Protein AF-A0A3B9RA36-F1 (afdb_monomer)

Radius of gyration: 20.07 Å; Cα contacts (8 Å, |Δi|>4): 242; chains: 1; bounding box: 42×47×69 Å

pLDDT: mean 89.26, std 16.34, range [29.17, 98.81]

Solvent-accessible surface area (backbone atoms only — not comparable to full-atom values): 10766 Å² total; per-residue (Å²): 136,87,79,83,88,79,86,80,79,72,79,71,79,64,99,58,76,80,44,48,72,53,22,50,73,59,43,42,57,51,45,52,48,50,26,51,54,48,24,70,79,36,62,90,47,28,70,56,39,50,53,52,38,55,52,49,44,51,52,42,50,55,48,44,54,50,47,46,62,52,46,43,59,40,42,76,68,72,46,63,48,31,34,42,58,43,51,54,65,36,33,23,69,71,56,66,39,46,72,49,83,30,38,32,71,53,56,84,65,92,72,81,73,49,74,69,32,52,54,50,36,44,48,53,33,62,79,65,67,44,56,52,30,40,25,38,64,89,59,70,40,57,65,37,52,58,40,24,75,78,51,88,26,40,56,46,95,57,60,36,69,79,92,62,70,60,93,92,50,50,72,66,58,48,54,51,50,40,48,51,51,52,45,60,58,73,71,106

Sequence (188 aa):
DDHEGHDDHGHKLSTEDPHYWFDPLRVISLVELIASELSEVDPEGAEYYQSESNKYIAEIIDMDNYALSELKKVTDAGKGILSDHSALAYLSDRYSVKLYAPIISNPHAHGEASPAEIARAIENVRENNISVIFSGEENKAQYGETIAAETNAVVSDKPLRIESLAPGQSYIEFMRYNVDVIVSNLMK

Foldseek 3Di:
DDDDDDDPPPPPPDLDQPQLLLQLVVVLVVLVVVLVVVCVVPVVCNVVSVVVSVVVNVLSVVLLVVLLVLCVVCVVVVAAAEEQAPRCVNNCVSNVGDYFQYLHNRSPDPDDRDPVSLVVVLVSCVVVVHAEYAYAPSVVCPSVVVSVVSHNHHYQPDHQHGPDDDVPDDSSNNSVVNSCSVSVRSVD

Structure (mmCIF, N/CA/C/O backbone):
data_AF-A0A3B9RA36-F1
#
_entry.id   AF-A0A3B9RA36-F1
#
loop_
_atom_site.group_PDB
_atom_site.id
_atom_site.type_symbol
_atom_site.label_atom_id
_atom_site.label_alt_id
_atom_site.label_comp_id
_atom_site.label_asym_id
_atom_site.label_entity_id
_atom_site.label_seq_id
_atom_site.pdbx_PDB_ins_code
_atom_site.Cartn_x
_atom_site.Cartn_y
_atom_site.Cartn_z
_atom_site.occupancy
_atom_site.B_iso_or_equiv
_atom_site.auth_seq_id
_atom_site.auth_comp_id
_atom_site.auth_asym_id
_atom_site.auth_atom_id
_atom_site.pdbx_PDB_model_num
ATOM 1 N N . ASP A 1 1 ? 10.198 32.070 46.127 1.00 41.62 1 ASP A N 1
ATOM 2 C CA . ASP A 1 1 ? 10.372 32.984 44.981 1.00 41.62 1 ASP A CA 1
ATOM 3 C C . ASP A 1 1 ? 11.255 32.283 43.957 1.00 41.62 1 ASP A C 1
ATOM 5 O O . ASP A 1 1 ? 12.422 32.619 43.815 1.00 41.62 1 ASP A O 1
ATOM 9 N N . ASP A 1 2 ? 10.875 31.132 43.399 1.00 41.94 2 ASP A N 1
ATOM 10 C CA . ASP A 1 2 ? 9.650 30.778 42.651 1.00 41.94 2 ASP A CA 1
ATOM 11 C C . ASP A 1 2 ? 9.378 31.688 41.454 1.00 41.94 2 ASP A C 1
ATOM 13 O O . ASP A 1 2 ? 8.722 32.712 41.591 1.00 41.94 2 ASP A O 1
ATOM 17 N N . HIS A 1 3 ? 9.886 31.255 40.298 1.00 42.84 3 HIS A N 1
ATOM 18 C CA . HIS A 1 3 ? 9.313 31.424 38.958 1.00 42.84 3 HIS A CA 1
ATOM 19 C C . HIS A 1 3 ? 9.829 30.226 38.136 1.00 42.84 3 HIS A C 1
ATOM 21 O O . HIS A 1 3 ? 11.032 30.110 37.909 1.00 42.84 3 HIS A O 1
ATOM 27 N N . GLU A 1 4 ? 9.037 29.157 38.004 1.00 40.47 4 GLU A N 1
ATOM 28 C CA . GLU A 1 4 ? 8.141 28.887 36.858 1.00 40.47 4 GLU A CA 1
ATOM 29 C C . GLU A 1 4 ? 8.885 29.007 35.514 1.00 40.47 4 GLU A C 1
ATOM 31 O O . GLU A 1 4 ? 9.400 30.062 35.166 1.00 40.47 4 GLU A O 1
ATOM 36 N N . GLY A 1 5 ? 9.085 27.936 34.747 1.00 39.56 5 GLY A N 1
ATOM 37 C CA . GLY A 1 5 ? 8.053 27.005 34.297 1.00 39.56 5 GLY A CA 1
ATOM 38 C C . GLY A 1 5 ? 7.710 27.380 32.858 1.00 39.56 5 GLY A C 1
ATOM 39 O O . GLY A 1 5 ? 6.827 28.193 32.625 1.00 39.56 5 GLY A O 1
ATOM 40 N N . HIS A 1 6 ? 8.459 26.843 31.897 1.00 37.81 6 HIS A N 1
ATOM 41 C CA . HIS A 1 6 ? 8.107 26.921 30.481 1.00 37.81 6 HIS A CA 1
ATOM 42 C C . HIS A 1 6 ? 8.342 25.547 29.859 1.00 37.81 6 HIS A C 1
ATOM 44 O O . HIS A 1 6 ? 9.406 25.258 29.312 1.00 37.81 6 HIS A O 1
ATOM 50 N N . ASP A 1 7 ? 7.320 24.705 29.997 1.00 35.53 7 ASP A N 1
ATOM 51 C CA . ASP A 1 7 ? 7.102 23.542 29.151 1.00 35.53 7 ASP A CA 1
ATOM 52 C C . ASP A 1 7 ? 6.715 24.040 27.755 1.00 35.53 7 ASP A C 1
ATOM 54 O O . ASP A 1 7 ? 5.568 24.394 27.477 1.00 35.53 7 ASP A O 1
ATOM 58 N N . ASP A 1 8 ? 7.705 24.103 26.870 1.00 35.28 8 ASP A N 1
ATOM 59 C CA . ASP A 1 8 ? 7.487 24.230 25.434 1.00 35.28 8 ASP A CA 1
ATOM 60 C C . ASP A 1 8 ? 7.113 22.846 24.880 1.00 35.28 8 ASP A C 1
ATOM 62 O O . ASP A 1 8 ? 7.930 22.140 24.289 1.00 35.28 8 ASP A O 1
ATOM 66 N N . HIS A 1 9 ? 5.860 22.430 25.086 1.00 37.81 9 HIS A N 1
ATOM 67 C CA . HIS A 1 9 ? 5.247 21.347 24.311 1.00 37.81 9 HIS A CA 1
ATOM 68 C C . HIS A 1 9 ? 4.867 21.861 22.916 1.00 37.81 9 HIS A C 1
ATOM 70 O O . HIS A 1 9 ? 3.715 21.828 22.486 1.00 37.81 9 HIS A O 1
ATOM 76 N N . GLY A 1 10 ? 5.870 22.344 22.185 1.00 29.17 10 GLY A N 1
ATOM 77 C CA . GLY A 1 10 ? 5.791 22.525 20.751 1.00 29.17 10 GLY A CA 1
ATOM 78 C C . GLY A 1 10 ? 5.776 21.151 20.096 1.00 29.17 10 GLY A C 1
ATOM 79 O O . GLY A 1 10 ? 6.829 20.617 19.741 1.00 29.17 10 GLY A O 1
ATOM 80 N N . HIS A 1 11 ? 4.586 20.574 19.915 1.00 33.94 11 HIS A N 1
ATOM 81 C CA . HIS A 1 11 ? 4.373 19.538 18.912 1.00 33.94 11 HIS A CA 1
ATOM 82 C C . HIS A 1 11 ? 4.732 20.145 17.552 1.00 33.94 11 HIS A C 1
ATOM 84 O O . HIS A 1 11 ? 3.898 20.719 16.855 1.00 33.94 11 HIS A O 1
ATOM 90 N N . LYS A 1 12 ? 6.014 20.054 17.184 1.00 31.81 12 LYS A N 1
ATOM 91 C CA . LYS A 1 12 ? 6.445 20.115 15.795 1.00 31.81 12 LYS A CA 1
ATOM 92 C C . LYS A 1 12 ? 5.694 18.988 15.099 1.00 31.81 12 LYS A C 1
ATOM 94 O O . LYS A 1 12 ? 6.134 17.846 15.153 1.00 31.81 12 LYS A O 1
ATOM 99 N N . LEU A 1 13 ? 4.548 19.310 14.502 1.00 34.44 13 LEU A N 1
ATOM 100 C CA . LEU A 1 13 ? 3.996 18.535 13.401 1.00 34.44 13 LEU A CA 1
ATOM 101 C C . LEU A 1 13 ? 5.133 18.464 12.391 1.00 34.44 13 LEU A C 1
ATOM 103 O O . LEU A 1 13 ? 5.537 19.470 11.804 1.00 34.44 13 LEU A O 1
ATOM 107 N N . SER A 1 14 ? 5.784 17.315 12.380 1.00 43.53 14 SER A N 1
ATOM 108 C CA . SER A 1 14 ? 6.965 17.071 11.593 1.00 43.53 14 SER A CA 1
ATOM 109 C C . SER A 1 14 ? 6.620 17.296 10.125 1.00 43.53 14 SER A C 1
ATOM 111 O O . SER A 1 14 ? 5.517 17.020 9.658 1.00 43.53 14 SER A O 1
ATOM 113 N N . THR A 1 15 ? 7.592 17.810 9.382 1.00 50.91 15 THR A N 1
ATOM 114 C CA . THR A 1 15 ? 7.636 17.810 7.915 1.00 50.91 15 THR A CA 1
ATOM 115 C C . THR A 1 15 ? 7.823 16.378 7.383 1.00 50.91 15 THR A C 1
ATOM 117 O O 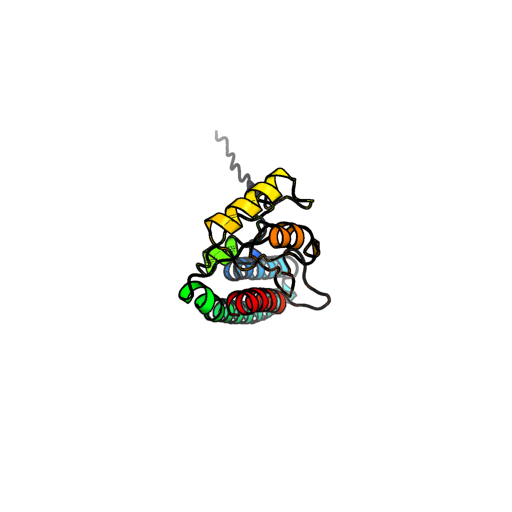. THR A 1 15 ? 8.671 16.142 6.525 1.00 50.91 15 THR A O 1
ATOM 120 N N . GLU A 1 16 ? 7.150 15.409 8.002 1.00 76.12 16 GLU A N 1
ATOM 121 C CA . GLU A 1 16 ? 7.239 13.983 7.712 1.00 76.12 16 GLU A CA 1
ATOM 122 C C . GLU A 1 16 ? 6.186 13.593 6.678 1.00 76.12 16 GLU A C 1
ATOM 124 O O . GLU A 1 16 ? 5.142 14.232 6.532 1.00 76.12 16 GLU A O 1
ATOM 129 N N . ASP A 1 17 ? 6.516 12.540 5.940 1.00 87.69 17 ASP A N 1
ATOM 130 C CA . ASP A 1 17 ? 5.645 11.879 4.979 1.00 87.69 17 ASP A CA 1
ATOM 131 C C . ASP A 1 17 ? 4.241 11.647 5.592 1.00 87.69 17 ASP A C 1
ATOM 133 O O . ASP A 1 17 ? 4.132 11.009 6.643 1.00 87.69 17 ASP A O 1
ATOM 137 N N . PRO A 1 18 ? 3.155 12.170 4.986 1.00 91.81 18 PRO A N 1
ATOM 138 C CA . PRO A 1 18 ? 1.825 12.083 5.576 1.00 91.81 18 PRO A CA 1
ATOM 139 C C . PRO A 1 18 ? 1.182 10.698 5.429 1.00 91.81 18 PRO A C 1
ATOM 141 O O . PRO A 1 18 ? 0.183 10.437 6.095 1.00 91.81 18 PRO A O 1
ATOM 144 N N . HIS A 1 19 ? 1.724 9.798 4.604 1.00 94.75 19 HIS A N 1
ATOM 145 C CA . HIS A 1 19 ? 1.044 8.577 4.157 1.00 94.75 19 HIS A CA 1
ATOM 146 C C . HIS A 1 19 ? 1.153 7.405 5.151 1.00 94.75 19 HIS A C 1
ATOM 148 O O . HIS A 1 19 ? 1.295 6.238 4.771 1.00 94.75 19 HIS A O 1
ATOM 154 N N . TYR A 1 20 ? 1.079 7.694 6.453 1.00 94.38 20 TYR A N 1
ATOM 155 C CA . TYR A 1 20 ? 1.237 6.706 7.526 1.00 94.38 20 TYR A CA 1
ATOM 156 C C . TYR A 1 20 ? 0.173 5.601 7.505 1.00 94.38 20 TYR A C 1
ATOM 158 O O . TYR A 1 20 ? 0.384 4.540 8.090 1.00 94.38 20 TYR A O 1
ATOM 166 N N . TRP A 1 21 ? -0.960 5.823 6.830 1.00 95.94 21 TRP A N 1
ATOM 167 C CA . TRP A 1 21 ? -2.052 4.854 6.714 1.00 95.94 21 TRP A CA 1
ATOM 168 C C . TRP A 1 21 ? -1.663 3.579 5.959 1.00 95.94 21 TRP A C 1
ATOM 170 O O . TRP A 1 21 ? -2.355 2.569 6.069 1.00 95.94 21 TRP A O 1
ATOM 180 N N . PHE A 1 22 ? -0.548 3.592 5.228 1.00 97.50 22 PHE A N 1
ATOM 181 C CA . PHE A 1 22 ? 0.009 2.397 4.601 1.00 97.50 22 PHE A CA 1
ATOM 182 C C . PHE A 1 22 ? 0.729 1.443 5.573 1.00 97.50 22 PHE A C 1
ATOM 184 O O . PHE A 1 22 ? 1.095 0.338 5.170 1.00 97.50 22 PHE A O 1
ATOM 191 N N . ASP A 1 23 ? 0.890 1.831 6.841 1.00 97.81 23 ASP A N 1
ATOM 192 C CA . ASP A 1 23 ? 1.244 0.947 7.955 1.00 97.81 23 ASP A CA 1
ATOM 193 C C . ASP A 1 23 ? 0.014 0.788 8.873 1.00 97.81 23 ASP A C 1
ATOM 195 O O . ASP A 1 23 ? -0.279 1.676 9.684 1.00 97.81 23 ASP A O 1
ATOM 199 N N . PRO A 1 24 ? -0.730 -0.332 8.772 1.00 97.38 24 PRO A N 1
ATOM 200 C CA . PRO A 1 24 ? -1.957 -0.519 9.540 1.00 97.38 24 PRO A CA 1
ATOM 201 C C . PRO A 1 24 ? -1.754 -0.495 11.057 1.00 97.38 24 PRO A C 1
ATOM 203 O O . PRO A 1 24 ? -2.680 -0.139 11.786 1.00 97.38 24 PRO A O 1
ATOM 206 N N . LEU A 1 25 ? -0.549 -0.792 11.558 1.00 95.19 25 LEU A N 1
ATOM 207 C CA . LEU A 1 25 ? -0.280 -0.708 12.995 1.00 95.19 25 LEU A CA 1
ATOM 208 C C . LEU A 1 25 ? -0.277 0.738 13.500 1.00 95.19 25 LEU A C 1
ATOM 210 O O . LEU A 1 25 ? -0.645 0.981 14.646 1.00 95.19 25 LEU A O 1
ATOM 214 N N . ARG A 1 26 ? 0.066 1.711 12.649 1.00 95.69 26 ARG A N 1
ATOM 215 C CA . ARG A 1 26 ? -0.074 3.138 12.985 1.00 95.69 26 ARG A CA 1
ATOM 216 C C . ARG A 1 26 ? -1.534 3.569 13.019 1.00 95.69 26 ARG A C 1
ATOM 218 O O . ARG A 1 26 ? -1.904 4.419 13.825 1.00 95.69 26 ARG A O 1
ATOM 225 N N . VAL A 1 27 ? -2.369 2.966 12.173 1.00 97.00 27 VAL A N 1
ATOM 226 C CA . VAL A 1 27 ? -3.813 3.232 12.147 1.00 97.00 27 VAL A CA 1
ATOM 227 C C . VAL A 1 27 ? -4.498 2.707 13.408 1.00 97.00 27 VAL A C 1
ATOM 229 O O . VAL A 1 27 ? -5.411 3.364 13.897 1.00 97.00 27 VAL A O 1
ATOM 232 N N . ILE A 1 28 ? -4.027 1.601 13.997 1.00 97.75 28 ILE A N 1
ATOM 233 C CA . ILE A 1 28 ? -4.522 1.118 15.302 1.00 97.75 28 ILE A CA 1
ATOM 234 C C . ILE A 1 28 ? -4.411 2.216 16.365 1.00 97.75 28 ILE A C 1
ATOM 236 O O . ILE A 1 28 ? -5.407 2.524 17.014 1.00 97.75 28 ILE A O 1
ATOM 240 N N . SER A 1 29 ? -3.253 2.873 16.485 1.00 95.19 29 SER A N 1
ATOM 241 C CA . SER A 1 29 ? -3.071 3.961 17.457 1.00 95.19 29 SER A CA 1
ATOM 242 C C . SER A 1 29 ? -4.018 5.139 17.212 1.00 95.19 29 SER A C 1
ATOM 244 O O . SER A 1 29 ? -4.481 5.770 18.160 1.00 95.19 29 SER A O 1
ATOM 246 N N . LEU A 1 30 ? -4.347 5.426 15.949 1.00 96.00 30 LEU A N 1
ATOM 247 C CA . LEU A 1 30 ? -5.340 6.445 15.614 1.00 96.00 30 LEU A CA 1
ATOM 248 C C . LEU A 1 30 ? -6.759 6.014 16.016 1.00 96.00 30 LEU A C 1
ATOM 250 O O . LEU A 1 30 ? -7.518 6.830 16.526 1.00 96.00 30 LEU A O 1
ATOM 254 N N . VAL A 1 31 ? -7.119 4.744 15.817 1.00 98.19 31 VAL A N 1
ATOM 255 C CA . VAL A 1 31 ? -8.423 4.194 16.222 1.00 98.19 31 VAL A CA 1
ATOM 256 C C . VAL A 1 31 ? -8.591 4.234 17.743 1.00 98.19 31 VAL A C 1
ATOM 258 O O . VAL A 1 31 ? -9.650 4.630 18.228 1.00 98.19 31 VAL A O 1
ATOM 261 N N . GLU A 1 32 ? -7.548 3.873 18.493 1.00 97.75 32 GLU A N 1
ATOM 262 C CA . GLU A 1 32 ? -7.529 3.965 19.957 1.00 97.75 32 GLU A CA 1
ATOM 263 C C . GLU A 1 32 ? -7.703 5.413 20.427 1.00 97.75 32 GLU A C 1
ATOM 265 O O . GLU A 1 32 ? -8.542 5.684 21.287 1.00 97.75 32 GLU A O 1
ATOM 270 N N . LEU A 1 33 ? -6.971 6.351 19.814 1.00 97.75 33 LEU A N 1
ATOM 271 C CA . LEU A 1 33 ? -7.090 7.775 20.117 1.00 97.75 33 LEU A CA 1
ATOM 272 C C . LEU A 1 33 ? -8.504 8.292 19.832 1.00 97.75 33 LEU A C 1
ATOM 274 O O . LEU A 1 33 ? -9.105 8.918 20.696 1.00 97.75 33 LEU A O 1
ATOM 278 N N . ILE A 1 34 ? -9.072 7.986 18.661 1.00 98.25 34 ILE A N 1
ATOM 279 C CA . ILE A 1 34 ? -10.438 8.399 18.305 1.00 98.25 34 ILE A CA 1
ATOM 280 C C . ILE A 1 34 ? -11.450 7.872 19.328 1.00 98.25 34 ILE A C 1
ATOM 282 O O . ILE A 1 34 ? -12.324 8.621 19.756 1.00 98.25 34 ILE A O 1
ATOM 286 N N . ALA A 1 35 ? -11.339 6.608 19.741 1.00 98.44 35 ALA A N 1
ATOM 287 C CA . ALA A 1 35 ? -12.241 6.035 20.737 1.00 98.44 35 ALA A CA 1
ATOM 288 C C . ALA A 1 35 ? -12.111 6.726 22.104 1.00 98.44 35 ALA A C 1
ATOM 290 O O . ALA A 1 35 ? -13.127 6.979 22.755 1.00 98.44 35 ALA A O 1
ATOM 291 N N . SER A 1 36 ? -10.883 7.060 22.512 1.00 98.31 36 SER A N 1
ATOM 292 C CA . SER A 1 36 ? -10.612 7.812 23.741 1.00 98.31 36 SER A CA 1
ATOM 293 C C . SER A 1 36 ? -11.246 9.203 23.693 1.00 98.31 36 SER A C 1
ATOM 295 O O . SER A 1 36 ? -12.041 9.543 24.563 1.00 98.31 36 SER A O 1
ATOM 297 N N . GLU A 1 37 ? -10.976 9.975 22.640 1.00 98.56 37 GLU A N 1
ATOM 298 C CA . GLU A 1 37 ? -11.490 11.341 22.471 1.00 98.56 37 GLU A CA 1
ATOM 299 C C . GLU A 1 37 ? -13.024 11.370 22.376 1.00 98.56 37 GLU A C 1
ATOM 301 O O . GLU A 1 37 ? -13.681 12.210 22.991 1.00 98.56 37 GLU A O 1
ATOM 306 N N . LEU A 1 38 ? -13.629 10.414 21.661 1.00 98.50 38 LEU A N 1
ATOM 307 C CA . LEU A 1 38 ? -15.088 10.281 21.614 1.00 98.50 38 LEU A CA 1
ATOM 308 C C . LEU A 1 38 ? -15.677 9.953 22.988 1.00 98.50 38 LEU A C 1
ATOM 310 O O . LEU A 1 38 ? -16.739 10.469 23.323 1.00 98.50 38 LEU A O 1
ATOM 314 N N . SER A 1 39 ? -14.986 9.145 23.794 1.00 98.38 39 SER A N 1
ATOM 315 C CA . SER A 1 39 ? -15.415 8.818 25.158 1.00 98.38 39 SER A CA 1
ATOM 316 C C . SER A 1 39 ? -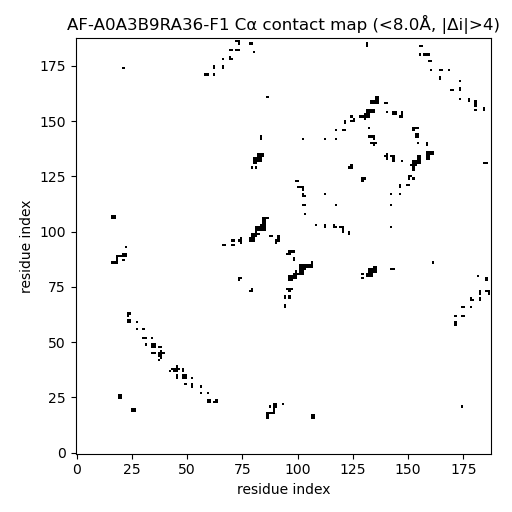15.310 10.012 26.113 1.00 98.38 39 SER A C 1
ATOM 318 O O . SER A 1 39 ? -16.103 10.114 27.046 1.00 98.38 39 SER A O 1
ATOM 320 N N . GLU A 1 40 ? -14.362 10.928 25.894 1.00 98.00 40 GLU A N 1
ATOM 321 C CA . GLU A 1 40 ? -14.268 12.178 26.660 1.00 98.00 40 GLU A CA 1
ATOM 322 C C . GLU A 1 40 ? -15.384 13.164 26.293 1.00 98.00 40 GLU A C 1
ATOM 324 O O . GLU A 1 40 ? -15.972 13.798 27.173 1.00 98.00 40 GLU A O 1
ATOM 329 N N . VAL A 1 41 ? -15.697 13.278 24.999 1.00 98.38 41 VAL A N 1
ATOM 330 C CA . VAL A 1 41 ? -16.755 14.165 24.490 1.00 98.38 41 VAL A CA 1
ATOM 331 C C . VAL A 1 41 ? -18.155 13.629 24.809 1.00 98.38 41 VAL A C 1
ATOM 333 O O . VAL A 1 41 ? -19.056 14.416 25.105 1.00 98.38 41 VAL A O 1
ATOM 336 N N . ASP A 1 42 ? -18.341 12.310 24.772 1.00 98.44 42 ASP A N 1
ATOM 337 C CA . ASP A 1 42 ? -19.601 11.617 25.046 1.00 98.44 42 ASP A CA 1
ATOM 338 C C . ASP A 1 42 ? -19.396 10.443 26.031 1.00 98.44 42 ASP A C 1
ATOM 340 O O . ASP A 1 42 ? -19.295 9.278 25.627 1.00 98.44 42 ASP A O 1
ATOM 344 N N . PRO A 1 43 ? -19.361 10.730 27.350 1.00 98.38 43 PRO A N 1
ATOM 345 C CA . PRO A 1 43 ? -19.118 9.711 28.371 1.00 98.38 43 PRO A CA 1
ATOM 346 C C . PRO A 1 43 ? -20.188 8.616 28.449 1.00 98.38 43 PRO A C 1
ATOM 348 O O . PRO A 1 43 ? -19.889 7.506 28.887 1.00 98.38 43 PRO A O 1
ATOM 351 N N . GLU A 1 44 ? -21.431 8.899 28.040 1.00 98.62 44 GLU A N 1
ATOM 352 C CA . GLU A 1 44 ? -22.502 7.891 28.004 1.00 98.62 44 GLU A CA 1
ATOM 353 C C . GLU A 1 44 ? -22.247 6.838 26.911 1.00 98.62 44 GLU A C 1
ATOM 355 O O . GLU A 1 44 ? -22.616 5.674 27.075 1.00 98.62 44 GLU A O 1
ATOM 360 N N . GLY A 1 45 ? -21.572 7.228 25.823 1.00 98.44 45 GLY A N 1
ATOM 361 C CA . GLY A 1 45 ? -21.181 6.358 24.713 1.00 98.44 45 GLY A CA 1
ATOM 362 C C . GLY A 1 45 ? -19.848 5.619 24.896 1.00 98.44 45 GLY A C 1
ATOM 363 O O . GLY A 1 45 ? -19.504 4.789 24.056 1.00 98.44 45 GLY A O 1
ATOM 364 N N . ALA A 1 46 ? -19.100 5.863 25.977 1.00 98.44 46 ALA A N 1
ATOM 365 C CA . ALA A 1 46 ? -17.722 5.381 26.135 1.00 98.44 46 ALA A CA 1
ATOM 366 C C . ALA A 1 46 ? -17.553 3.857 25.954 1.00 98.44 46 ALA A C 1
ATOM 368 O O . ALA A 1 46 ? -16.679 3.399 25.213 1.00 98.44 46 ALA A O 1
ATOM 369 N N . GLU A 1 47 ? -18.420 3.047 26.577 1.00 98.44 47 GLU A N 1
ATOM 370 C CA . GLU A 1 47 ? -18.370 1.582 26.427 1.00 98.44 47 GLU A CA 1
ATOM 371 C C . GLU A 1 47 ? -18.617 1.136 24.978 1.00 98.44 47 GLU A C 1
ATOM 373 O O . GLU A 1 47 ? -18.004 0.174 24.508 1.00 98.44 47 GLU A O 1
ATOM 378 N N . TYR A 1 48 ? -19.490 1.846 24.258 1.00 98.56 48 TYR A N 1
ATOM 379 C CA . TYR A 1 48 ? -19.773 1.574 22.853 1.00 98.56 48 TYR A CA 1
ATOM 380 C C . TYR A 1 48 ? -18.552 1.883 21.980 1.00 98.56 48 TYR A C 1
ATOM 382 O O . TYR A 1 48 ? -18.105 1.001 21.246 1.00 98.56 48 TYR A O 1
ATOM 390 N N . TYR A 1 49 ? -17.957 3.076 22.104 1.00 98.56 49 TYR A N 1
ATOM 391 C CA . TYR A 1 49 ? -16.776 3.455 21.316 1.00 98.56 49 TYR A CA 1
ATOM 392 C C . TYR A 1 49 ? -15.600 2.506 21.552 1.00 98.56 49 TYR A C 1
ATOM 394 O O . TYR A 1 49 ? -14.958 2.082 20.592 1.00 98.56 49 TYR A O 1
ATOM 402 N N . GLN A 1 50 ? -15.362 2.104 22.804 1.00 98.25 50 GLN A N 1
ATOM 403 C CA . GLN A 1 50 ? -14.305 1.148 23.132 1.00 98.25 50 GLN A CA 1
ATOM 404 C C . GLN A 1 50 ? -14.593 -0.264 22.597 1.00 98.25 50 GLN A C 1
ATOM 406 O O . GLN A 1 50 ? -13.679 -0.975 22.175 1.00 98.25 50 GLN A O 1
ATOM 411 N N . SER A 1 51 ? -15.853 -0.711 22.625 1.00 98.56 51 SER A N 1
ATOM 412 C CA . SER A 1 51 ? -16.221 -2.022 22.081 1.00 98.56 51 SER A CA 1
ATOM 413 C C . SER A 1 51 ? -16.055 -2.067 20.563 1.00 98.56 51 SER A C 1
ATOM 415 O O . SER A 1 51 ? -15.486 -3.027 20.041 1.00 98.56 51 SER A O 1
ATOM 417 N N . GLU A 1 52 ? -16.513 -1.030 19.860 1.00 98.50 52 GLU A N 1
ATOM 418 C CA . GLU A 1 52 ? -16.395 -0.940 18.405 1.00 98.50 52 GLU A CA 1
ATOM 419 C C . GLU A 1 52 ? -14.941 -0.745 17.959 1.00 98.50 52 GLU A C 1
ATOM 421 O O . GLU A 1 52 ? -14.513 -1.392 17.003 1.00 98.50 52 GLU A O 1
ATOM 426 N N . SER A 1 53 ? -14.144 0.048 18.684 1.00 98.50 53 SER A N 1
ATOM 427 C CA . SER A 1 53 ? -12.718 0.212 18.378 1.00 98.50 53 SER A CA 1
ATOM 428 C C . SER A 1 53 ? -11.960 -1.109 18.491 1.00 98.50 53 SER A C 1
ATOM 430 O O . SER A 1 53 ? -11.229 -1.468 17.574 1.00 98.50 53 SER A O 1
ATOM 432 N N . ASN A 1 54 ? -12.206 -1.898 19.542 1.00 98.62 54 ASN A N 1
ATOM 433 C CA . ASN A 1 54 ? -11.578 -3.209 19.716 1.00 98.62 54 ASN A CA 1
ATOM 434 C C . ASN A 1 54 ? -11.931 -4.188 18.584 1.00 98.62 54 ASN A C 1
ATOM 436 O O . ASN A 1 54 ? -11.069 -4.947 18.137 1.00 98.62 54 ASN A O 1
ATOM 440 N N . LYS A 1 55 ? -13.185 -4.178 18.108 1.00 98.69 55 LYS A N 1
ATOM 441 C CA . LYS A 1 55 ? -13.601 -4.996 16.954 1.00 98.69 55 LYS A CA 1
ATOM 442 C C . LYS A 1 55 ? -12.871 -4.557 15.690 1.00 98.69 55 LYS A C 1
ATOM 444 O O . LYS A 1 55 ? -12.304 -5.392 14.993 1.00 98.69 55 LYS A O 1
ATOM 449 N N . TYR A 1 56 ? -12.828 -3.253 15.437 1.00 98.62 56 TYR A N 1
ATOM 450 C CA . TYR A 1 56 ? -12.190 -2.713 14.244 1.00 98.62 56 TYR A CA 1
ATOM 451 C C . TYR A 1 56 ? -10.665 -2.907 14.245 1.00 98.62 56 TYR A C 1
ATOM 453 O O . TYR A 1 56 ? -10.078 -3.226 13.215 1.00 98.62 56 TYR A O 1
ATOM 461 N N . ILE A 1 57 ? -10.011 -2.818 15.408 1.00 98.75 57 ILE A N 1
ATOM 462 C CA . ILE A 1 57 ? -8.585 -3.142 15.566 1.00 98.75 57 ILE A CA 1
ATOM 463 C C . ILE A 1 57 ? -8.305 -4.600 15.183 1.00 98.75 57 ILE A C 1
ATOM 465 O O . ILE A 1 57 ? -7.302 -4.870 14.523 1.00 98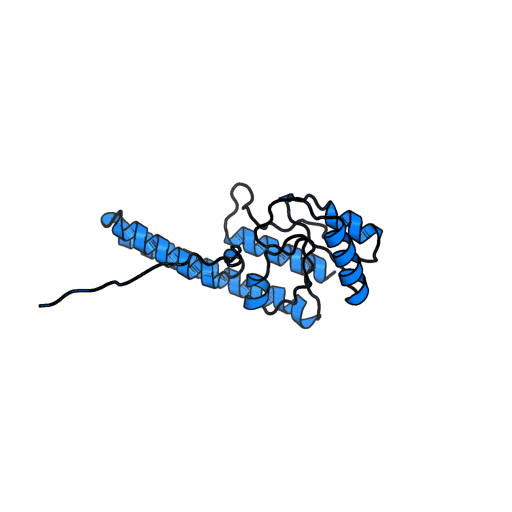.75 57 ILE A O 1
ATOM 469 N N . ALA A 1 58 ? -9.189 -5.539 15.538 1.00 98.69 58 ALA A N 1
ATOM 470 C CA . ALA A 1 58 ? -9.040 -6.931 15.115 1.00 98.69 58 ALA A CA 1
ATOM 471 C C . ALA A 1 58 ? -9.104 -7.073 13.582 1.00 98.69 58 ALA A C 1
ATOM 473 O O . ALA A 1 58 ? -8.269 -7.764 13.001 1.00 98.69 58 ALA A O 1
ATOM 474 N N . GLU A 1 59 ? -10.014 -6.354 12.915 1.00 98.62 59 GLU A N 1
ATOM 475 C CA . GLU A 1 59 ? -10.085 -6.320 11.445 1.00 98.62 59 GLU A CA 1
ATOM 476 C C . GLU A 1 59 ? -8.815 -5.724 10.812 1.00 98.62 59 GLU A C 1
ATOM 478 O O . GLU A 1 59 ? -8.329 -6.227 9.796 1.00 98.62 59 GLU A O 1
ATOM 483 N N . ILE A 1 60 ? -8.235 -4.685 11.426 1.00 98.69 60 ILE A N 1
ATOM 484 C CA . ILE A 1 60 ? -6.965 -4.091 10.984 1.00 98.69 60 ILE A CA 1
ATOM 485 C C . ILE A 1 60 ? -5.812 -5.095 11.106 1.00 98.69 60 ILE A C 1
ATOM 487 O O .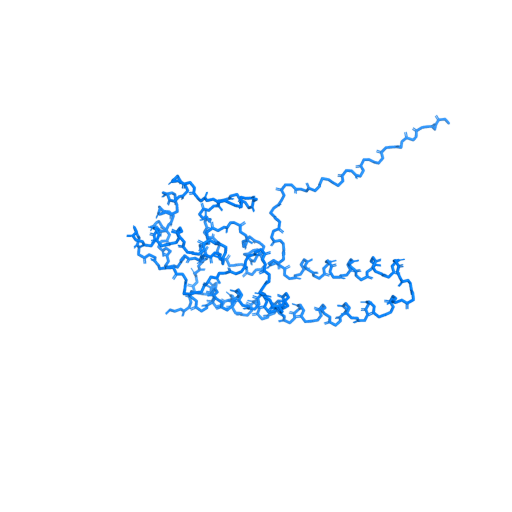 ILE A 1 60 ? -5.004 -5.209 10.184 1.00 98.69 60 ILE A O 1
ATOM 491 N N . ILE A 1 61 ? -5.740 -5.846 12.208 1.00 98.75 61 ILE A N 1
ATOM 492 C CA . ILE A 1 61 ? -4.716 -6.881 12.413 1.00 98.75 61 ILE A CA 1
ATOM 493 C C . ILE A 1 61 ? -4.849 -7.994 11.367 1.00 98.75 61 ILE A C 1
ATOM 495 O O . ILE A 1 61 ? -3.847 -8.437 10.802 1.00 98.75 61 ILE A O 1
ATOM 499 N N . ASP A 1 62 ? -6.070 -8.431 11.064 1.00 98.62 62 ASP A N 1
ATOM 500 C CA . ASP A 1 62 ? -6.309 -9.435 10.025 1.00 98.62 62 ASP A CA 1
ATOM 501 C C . ASP A 1 62 ? -5.887 -8.930 8.637 1.00 98.62 62 ASP A C 1
ATOM 503 O O . ASP A 1 62 ? -5.273 -9.669 7.859 1.00 98.62 62 ASP A O 1
ATOM 507 N N . MET A 1 63 ? -6.147 -7.655 8.338 1.00 98.50 63 MET A N 1
ATOM 508 C CA . MET A 1 63 ? -5.689 -7.017 7.106 1.00 98.50 63 MET A CA 1
ATOM 509 C C . MET A 1 63 ? -4.160 -6.900 7.042 1.00 98.50 63 MET A C 1
ATOM 511 O O . MET A 1 63 ? -3.567 -7.215 6.011 1.00 98.50 63 MET A O 1
ATOM 515 N N . ASP A 1 64 ? -3.499 -6.512 8.131 1.00 98.75 64 ASP A N 1
ATOM 516 C CA . ASP A 1 64 ? -2.035 -6.456 8.204 1.00 98.75 64 ASP A CA 1
ATOM 517 C C . ASP A 1 64 ? -1.394 -7.836 7.977 1.00 98.75 64 ASP A C 1
ATOM 519 O O . ASP A 1 64 ? -0.463 -7.969 7.180 1.00 98.75 64 ASP A O 1
ATOM 523 N N . ASN A 1 65 ? -1.947 -8.885 8.593 1.00 98.75 65 ASN A N 1
ATOM 524 C CA . ASN A 1 65 ? -1.501 -10.264 8.380 1.00 98.75 65 ASN A CA 1
ATOM 525 C C . ASN A 1 65 ? -1.679 -10.709 6.921 1.00 98.75 65 ASN A C 1
ATOM 527 O O . ASN A 1 65 ? -0.805 -11.378 6.357 1.00 98.75 65 ASN A O 1
ATOM 531 N N . TYR A 1 66 ? -2.793 -10.327 6.291 1.00 98.81 66 TYR A N 1
ATOM 532 C CA . TYR A 1 66 ? -3.011 -10.569 4.868 1.00 98.81 66 TYR A CA 1
ATOM 533 C C . TYR A 1 66 ? -1.954 -9.868 4.007 1.00 98.81 66 TYR A C 1
ATOM 535 O O . TYR A 1 66 ? -1.326 -10.515 3.166 1.00 98.81 66 TYR A O 1
ATOM 543 N N . ALA A 1 67 ? -1.719 -8.573 4.241 1.00 98.75 67 ALA A N 1
ATOM 544 C CA . ALA A 1 67 ? -0.722 -7.793 3.515 1.00 98.75 67 ALA A CA 1
ATOM 545 C C . ALA A 1 67 ? 0.680 -8.396 3.660 1.00 98.75 67 ALA A C 1
ATOM 547 O O . ALA A 1 67 ? 1.370 -8.583 2.657 1.00 98.75 67 ALA A O 1
ATOM 548 N N . LEU A 1 68 ? 1.066 -8.789 4.878 1.00 98.62 68 LEU A N 1
ATOM 549 C CA . LEU A 1 68 ? 2.342 -9.444 5.152 1.00 98.62 68 LEU A CA 1
ATOM 550 C C . LEU A 1 68 ? 2.503 -10.737 4.342 1.00 98.62 68 LEU A C 1
ATOM 552 O O . LEU A 1 68 ? 3.540 -10.946 3.713 1.00 98.62 68 LEU A O 1
ATOM 556 N N . SER A 1 69 ? 1.478 -11.593 4.325 1.00 98.50 69 SER A N 1
ATOM 557 C CA . SER A 1 69 ? 1.490 -12.853 3.571 1.00 98.50 69 SER A CA 1
ATOM 558 C C . SER A 1 69 ? 1.617 -12.627 2.061 1.00 98.50 69 SER A C 1
ATOM 560 O O . SER A 1 69 ? 2.410 -13.290 1.388 1.00 98.50 69 SER A O 1
ATOM 562 N N . GLU A 1 70 ? 0.841 -11.697 1.510 1.00 98.69 70 GLU A N 1
ATOM 563 C CA . GLU A 1 70 ? 0.807 -11.450 0.069 1.00 98.69 70 GLU A CA 1
ATOM 564 C C . GLU A 1 70 ? 2.064 -10.727 -0.428 1.00 98.69 70 GLU A C 1
ATOM 566 O O . GLU A 1 70 ? 2.674 -11.154 -1.412 1.00 98.69 70 GLU A O 1
ATOM 571 N N . LEU A 1 71 ? 2.517 -9.690 0.281 1.00 98.44 71 LEU A N 1
ATOM 572 C CA . LEU A 1 71 ? 3.716 -8.932 -0.083 1.00 98.44 71 LEU A CA 1
ATOM 573 C C . LEU A 1 71 ? 5.004 -9.734 0.126 1.00 98.44 71 LEU A C 1
ATOM 575 O O . LEU A 1 71 ? 5.987 -9.490 -0.576 1.00 98.44 71 LEU A O 1
ATOM 579 N N . LYS A 1 72 ? 4.996 -10.768 0.979 1.00 98.25 72 LYS A N 1
ATOM 580 C CA . LYS A 1 72 ? 6.115 -11.716 1.063 1.00 98.25 72 LYS A CA 1
ATOM 581 C C . LYS A 1 72 ? 6.411 -12.393 -0.282 1.00 98.25 72 LYS A C 1
ATOM 583 O O . LYS A 1 72 ? 7.565 -12.664 -0.594 1.00 98.25 72 LYS A O 1
ATOM 588 N N . LYS A 1 73 ? 5.398 -12.620 -1.127 1.00 98.12 73 LYS A N 1
ATOM 589 C CA . LYS A 1 73 ? 5.600 -13.181 -2.477 1.00 98.12 73 LYS A CA 1
ATOM 590 C C . LYS A 1 73 ? 6.450 -12.252 -3.349 1.00 98.12 73 LYS A C 1
ATOM 592 O O . LYS A 1 73 ? 7.255 -12.725 -4.145 1.00 98.12 73 LYS A O 1
ATOM 597 N N . VAL A 1 74 ? 6.279 -10.940 -3.176 1.00 97.50 74 VAL A N 1
ATOM 598 C CA . VAL A 1 74 ? 7.035 -9.903 -3.891 1.00 97.50 74 VAL A CA 1
ATOM 599 C C . VAL A 1 74 ? 8.481 -9.864 -3.402 1.00 97.50 74 VAL A C 1
ATOM 601 O O . VAL A 1 74 ? 9.401 -9.852 -4.225 1.00 97.50 74 VAL A O 1
ATOM 604 N N . THR A 1 75 ? 8.691 -9.892 -2.082 1.00 97.31 75 THR A N 1
ATOM 605 C CA . THR A 1 75 ? 10.039 -9.861 -1.493 1.00 97.31 75 THR A CA 1
ATOM 606 C C . THR A 1 75 ? 10.825 -11.136 -1.789 1.00 97.31 75 THR A C 1
ATOM 608 O O . THR A 1 75 ? 11.980 -11.044 -2.204 1.00 97.31 75 THR A O 1
ATOM 611 N N . ASP A 1 76 ? 10.198 -12.312 -1.695 1.00 97.81 76 ASP A N 1
ATOM 612 C CA . ASP A 1 76 ? 10.813 -13.601 -2.047 1.00 97.81 76 ASP A CA 1
ATOM 613 C C . ASP A 1 76 ? 11.214 -13.663 -3.533 1.00 97.81 76 ASP A C 1
ATOM 615 O O . ASP A 1 76 ? 12.214 -14.290 -3.887 1.00 97.81 76 ASP A O 1
ATOM 619 N N . ALA A 1 77 ? 10.463 -12.989 -4.409 1.00 96.75 77 ALA A N 1
ATOM 620 C CA . ALA A 1 77 ? 10.781 -12.874 -5.831 1.00 96.75 77 ALA A CA 1
ATOM 621 C C . ALA A 1 77 ? 11.854 -11.811 -6.141 1.00 96.75 77 ALA A C 1
ATOM 623 O O . ALA A 1 77 ? 12.236 -11.661 -7.303 1.00 96.75 77 ALA A O 1
ATOM 624 N N . GLY A 1 78 ? 12.321 -11.056 -5.140 1.00 95.44 78 GLY A N 1
ATOM 625 C CA . GLY A 1 78 ? 13.296 -9.977 -5.312 1.00 95.44 78 GLY A CA 1
ATOM 626 C C . GLY A 1 78 ? 12.777 -8.797 -6.141 1.00 95.44 78 GLY A C 1
ATOM 627 O O . GLY A 1 78 ? 13.577 -8.068 -6.730 1.00 95.44 78 GLY A O 1
ATOM 628 N N . LYS A 1 79 ? 11.452 -8.623 -6.223 1.00 95.75 79 LYS A N 1
ATOM 629 C CA . LYS A 1 79 ? 10.807 -7.544 -6.984 1.00 95.75 79 LYS A CA 1
ATOM 630 C C . LYS A 1 79 ? 10.603 -6.310 -6.098 1.00 95.75 79 LYS A C 1
ATOM 632 O O . LYS A 1 79 ? 10.647 -6.391 -4.872 1.00 95.75 79 LYS A O 1
ATOM 637 N N . GLY A 1 80 ? 10.402 -5.154 -6.724 1.00 95.12 80 GLY A N 1
ATOM 638 C CA . GLY A 1 80 ? 10.197 -3.886 -6.026 1.00 95.12 80 GLY A CA 1
ATOM 639 C C . GLY A 1 80 ? 9.188 -2.996 -6.734 1.00 95.12 80 GLY A C 1
ATOM 640 O O . GLY A 1 80 ? 8.838 -3.240 -7.889 1.00 95.12 80 GLY A O 1
ATOM 641 N N . ILE A 1 81 ? 8.725 -1.970 -6.030 1.00 96.81 81 ILE A N 1
ATOM 642 C CA . ILE A 1 81 ? 7.704 -1.040 -6.505 1.00 96.81 81 ILE A CA 1
ATOM 643 C C . ILE A 1 81 ? 8.377 0.244 -6.980 1.00 96.81 81 ILE A C 1
ATOM 645 O O . ILE A 1 81 ? 9.165 0.851 -6.255 1.00 96.81 81 ILE A O 1
ATOM 649 N N . LEU A 1 82 ? 8.040 0.665 -8.194 1.00 95.62 82 LEU A N 1
ATOM 650 C CA . LEU A 1 82 ? 8.225 2.033 -8.657 1.00 95.62 82 LEU A CA 1
ATOM 651 C C . LEU A 1 82 ? 6.842 2.663 -8.796 1.00 95.62 82 LEU A C 1
ATOM 653 O O . LEU A 1 82 ? 6.044 2.189 -9.603 1.00 95.62 82 LEU A O 1
ATOM 657 N N . SER A 1 83 ? 6.566 3.706 -8.018 1.00 92.69 83 SER A N 1
ATOM 658 C CA . SER A 1 83 ? 5.343 4.504 -8.113 1.00 92.69 83 SER A CA 1
ATOM 659 C C . SER A 1 83 ? 5.626 5.888 -8.694 1.00 92.69 83 SER A C 1
ATOM 661 O O . SER A 1 83 ? 6.759 6.378 -8.693 1.00 92.69 83 SER A O 1
ATOM 663 N N . ASP A 1 84 ? 4.579 6.530 -9.193 1.00 88.56 84 ASP A N 1
ATOM 664 C CA . ASP A 1 84 ? 4.618 7.930 -9.598 1.00 88.56 84 ASP A CA 1
ATOM 665 C C . ASP A 1 84 ? 4.780 8.888 -8.414 1.00 88.56 84 ASP A C 1
ATOM 667 O O . ASP A 1 84 ? 5.538 9.845 -8.526 1.00 88.56 84 ASP A O 1
ATOM 671 N N . HIS A 1 85 ? 4.141 8.603 -7.281 1.00 88.00 85 HIS A N 1
ATOM 672 C CA . HIS A 1 85 ? 4.171 9.431 -6.076 1.00 88.00 85 HIS A CA 1
ATOM 673 C C . HIS A 1 85 ? 4.927 8.770 -4.920 1.00 88.00 85 HIS A C 1
ATOM 675 O O . HIS A 1 85 ? 4.928 7.541 -4.765 1.00 88.00 85 HIS A O 1
ATOM 681 N N . SER A 1 86 ? 5.564 9.591 -4.086 1.00 88.88 86 SER A N 1
ATOM 682 C CA . SER A 1 86 ? 6.271 9.157 -2.880 1.00 88.88 86 SER A CA 1
ATOM 683 C C . SER A 1 86 ? 5.301 8.954 -1.714 1.00 88.88 86 SER A C 1
ATOM 685 O O . SER A 1 86 ? 5.240 9.789 -0.818 1.00 88.88 86 SER A O 1
ATOM 687 N N . ALA A 1 87 ? 4.563 7.841 -1.728 1.00 91.88 87 ALA A N 1
ATOM 688 C CA . ALA A 1 87 ? 3.529 7.560 -0.723 1.00 91.88 87 ALA A CA 1
ATOM 689 C C . ALA A 1 87 ? 3.629 6.192 -0.032 1.00 91.88 87 ALA A C 1
ATOM 691 O O . ALA A 1 87 ? 2.905 5.908 0.916 1.00 91.88 87 ALA A O 1
ATOM 692 N N . LEU A 1 88 ? 4.504 5.305 -0.508 1.00 95.38 88 LEU A N 1
ATOM 693 C CA . LEU A 1 88 ? 4.530 3.909 -0.058 1.00 95.38 88 LEU A CA 1
ATOM 694 C C . LEU A 1 88 ? 5.634 3.612 0.963 1.00 95.38 88 LEU A C 1
ATOM 696 O O . LEU A 1 88 ? 5.853 2.445 1.284 1.00 95.38 88 LEU A O 1
ATOM 700 N N . ALA A 1 89 ? 6.331 4.630 1.480 1.00 95.12 89 ALA A N 1
ATOM 701 C CA . ALA A 1 89 ? 7.453 4.445 2.404 1.00 95.12 89 ALA A CA 1
ATOM 702 C C . ALA A 1 89 ? 7.049 3.631 3.647 1.00 95.12 89 ALA A C 1
ATOM 704 O O . ALA A 1 89 ? 7.713 2.656 3.988 1.00 95.12 89 ALA A O 1
ATOM 705 N N . TYR A 1 90 ? 5.896 3.933 4.248 1.00 96.62 90 TYR A N 1
ATOM 706 C CA . TYR A 1 90 ? 5.375 3.174 5.389 1.00 96.62 90 TYR A CA 1
ATOM 707 C C . TYR A 1 90 ? 5.027 1.715 5.043 1.00 96.62 90 TYR A C 1
ATOM 709 O O . TYR A 1 90 ? 5.316 0.819 5.835 1.00 96.62 90 TYR A O 1
ATOM 717 N N . LEU A 1 91 ? 4.488 1.446 3.842 1.00 98.00 91 LEU A N 1
ATOM 718 C CA . LEU A 1 91 ? 4.245 0.077 3.352 1.00 98.00 91 LEU A CA 1
ATOM 719 C C . LEU A 1 91 ? 5.565 -0.695 3.233 1.00 98.00 91 LEU A C 1
ATOM 721 O O . LEU A 1 91 ? 5.680 -1.845 3.658 1.00 98.00 91 LEU A O 1
ATOM 725 N N . SER A 1 92 ? 6.567 -0.048 2.642 1.00 97.12 92 SER A N 1
ATOM 726 C CA . SER A 1 92 ? 7.913 -0.591 2.480 1.00 97.12 92 SER A CA 1
ATOM 727 C C . SER A 1 92 ? 8.543 -0.949 3.811 1.00 97.12 92 SER A C 1
ATOM 729 O O . SER A 1 92 ? 9.015 -2.072 3.973 1.00 97.12 92 SER A O 1
ATOM 731 N N . ASP A 1 93 ? 8.500 -0.035 4.776 1.00 97.12 93 ASP A N 1
ATOM 732 C CA . ASP A 1 93 ? 9.069 -0.256 6.101 1.00 97.12 93 ASP A CA 1
ATOM 733 C C . ASP A 1 93 ? 8.334 -1.378 6.845 1.00 97.12 93 ASP A C 1
ATOM 735 O O . ASP A 1 93 ? 8.974 -2.266 7.415 1.00 97.12 93 ASP A O 1
ATOM 739 N N . ARG A 1 94 ? 6.994 -1.399 6.786 1.00 97.25 94 ARG A N 1
ATOM 740 C CA . ARG A 1 94 ? 6.170 -2.413 7.460 1.00 97.25 94 ARG A CA 1
ATOM 741 C C . ARG A 1 94 ? 6.387 -3.819 6.897 1.00 97.25 94 ARG A C 1
ATOM 743 O O . ARG A 1 94 ? 6.483 -4.770 7.673 1.00 97.25 94 ARG A O 1
ATOM 750 N N . TYR A 1 95 ? 6.471 -3.959 5.572 1.00 98.31 95 TYR A N 1
ATOM 751 C CA . TYR A 1 95 ? 6.471 -5.265 4.892 1.00 98.31 95 TYR A CA 1
ATOM 752 C C . TYR A 1 95 ? 7.799 -5.630 4.212 1.00 98.31 95 TYR A C 1
ATOM 754 O O . TYR A 1 95 ? 7.889 -6.666 3.552 1.00 98.31 95 TYR A O 1
ATOM 762 N N . SER A 1 96 ? 8.842 -4.810 4.376 1.00 97.69 96 SER A N 1
ATOM 763 C CA . SER A 1 96 ? 10.169 -4.989 3.762 1.00 97.69 96 SER A CA 1
ATOM 764 C C . SER A 1 96 ? 10.148 -5.075 2.228 1.00 97.69 96 SER A C 1
ATOM 766 O O . SER A 1 96 ? 11.007 -5.717 1.618 1.00 97.69 96 SER A O 1
ATOM 768 N N . VAL A 1 97 ? 9.161 -4.447 1.587 1.00 97.12 97 VAL A N 1
ATOM 769 C CA . VAL A 1 97 ? 9.053 -4.405 0.124 1.00 97.12 97 VAL A CA 1
ATOM 770 C C . VAL A 1 97 ? 10.008 -3.355 -0.417 1.00 97.12 97 VAL A C 1
ATOM 772 O O . VAL A 1 97 ? 9.956 -2.203 -0.012 1.00 97.12 97 VAL A O 1
ATOM 775 N N . LYS A 1 98 ? 10.860 -3.726 -1.374 1.00 96.94 98 LYS A N 1
ATOM 776 C CA . LYS A 1 98 ? 11.782 -2.774 -1.999 1.00 96.94 98 LYS A CA 1
ATOM 777 C C . LYS A 1 98 ? 11.005 -1.667 -2.721 1.00 96.94 98 LYS A C 1
ATOM 779 O O . LYS A 1 98 ? 10.224 -1.964 -3.625 1.00 96.94 98 LYS A O 1
ATOM 784 N N . LEU A 1 99 ? 11.304 -0.408 -2.405 1.00 96.00 99 LEU A N 1
ATOM 785 C CA . LEU A 1 99 ? 10.892 0.748 -3.204 1.00 96.00 99 LEU A CA 1
ATOM 786 C C . LEU A 1 99 ? 12.052 1.275 -4.036 1.00 96.00 99 LEU A C 1
ATOM 788 O O . LEU A 1 99 ? 13.171 1.445 -3.549 1.00 96.00 99 LEU A O 1
ATOM 792 N N . TYR A 1 100 ? 11.762 1.562 -5.295 1.00 96.38 100 TYR A N 1
ATOM 793 C CA . TYR A 1 100 ? 12.612 2.386 -6.137 1.00 96.38 100 TYR A CA 1
ATOM 794 C C . TYR A 1 100 ? 12.282 3.861 -5.917 1.00 96.38 100 TYR A C 1
ATOM 796 O O . TYR A 1 100 ? 11.191 4.195 -5.457 1.00 96.38 100 TYR A O 1
ATOM 804 N N . ALA A 1 101 ? 13.217 4.749 -6.265 1.00 92.81 101 ALA A N 1
ATOM 805 C CA . ALA A 1 101 ? 12.970 6.185 -6.189 1.00 92.81 101 ALA A CA 1
ATOM 806 C C . ALA A 1 101 ? 11.724 6.550 -7.027 1.00 92.81 101 ALA A C 1
ATOM 808 O O . ALA A 1 101 ? 11.730 6.272 -8.232 1.00 92.81 101 ALA A O 1
ATOM 809 N N . PRO A 1 102 ? 10.675 7.133 -6.418 1.00 91.25 102 PRO A N 1
ATOM 810 C CA . PRO A 1 102 ? 9.441 7.466 -7.120 1.00 91.25 102 PRO A CA 1
ATOM 811 C C . PRO A 1 102 ? 9.676 8.597 -8.123 1.00 91.25 102 PRO A C 1
ATOM 813 O O . PRO A 1 102 ? 10.639 9.363 -7.995 1.00 91.25 102 PRO A O 1
ATOM 816 N N . ILE A 1 103 ? 8.786 8.706 -9.113 1.00 89.19 103 ILE A N 1
ATOM 817 C CA . ILE A 1 103 ? 8.886 9.733 -10.164 1.00 89.19 103 ILE A CA 1
ATOM 818 C C . ILE A 1 103 ? 8.857 11.130 -9.526 1.00 89.19 103 ILE A C 1
ATOM 820 O O . ILE A 1 103 ? 9.762 11.932 -9.748 1.00 89.19 103 ILE A O 1
ATOM 824 N N . ILE A 1 104 ? 7.856 11.389 -8.686 1.00 87.88 104 ILE A N 1
ATOM 825 C CA . ILE A 1 104 ? 7.712 12.597 -7.880 1.00 87.88 104 ILE A CA 1
ATOM 826 C C . ILE A 1 104 ? 8.229 12.271 -6.479 1.00 87.88 104 ILE A C 1
ATOM 828 O O . ILE A 1 104 ? 7.613 11.528 -5.717 1.00 87.88 104 ILE A O 1
ATOM 832 N N . SER A 1 105 ? 9.404 12.805 -6.141 1.00 83.44 105 SER A N 1
ATOM 833 C CA . SER A 1 105 ? 10.096 12.449 -4.891 1.00 83.44 105 SER A CA 1
ATOM 834 C C . SER A 1 105 ? 9.610 13.216 -3.662 1.00 83.44 105 SER A C 1
ATOM 836 O O . SER A 1 105 ? 9.942 12.835 -2.544 1.00 83.44 105 SER A O 1
ATOM 838 N N . ASN A 1 106 ? 8.878 14.317 -3.844 1.00 83.50 106 ASN A N 1
ATOM 839 C CA . ASN A 1 106 ? 8.338 15.085 -2.727 1.00 83.50 106 ASN A CA 1
ATOM 840 C C . ASN A 1 106 ? 6.992 14.483 -2.284 1.00 83.50 106 ASN A C 1
ATOM 842 O O . ASN A 1 106 ? 6.032 14.597 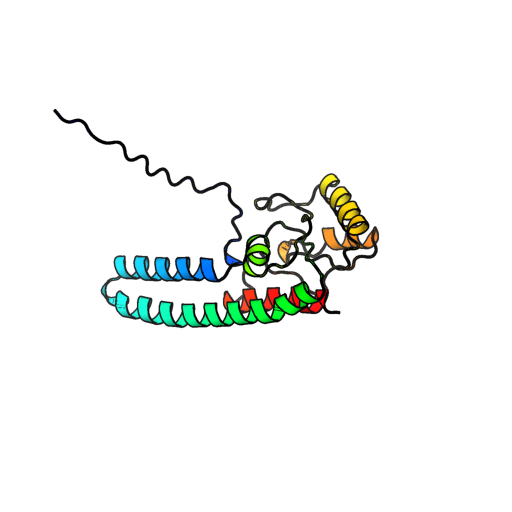-3.046 1.00 83.50 106 ASN A O 1
ATOM 846 N N . PRO A 1 107 ? 6.876 13.932 -1.060 1.00 78.81 107 PRO A N 1
ATOM 847 C CA . PRO A 1 107 ? 5.629 13.337 -0.576 1.00 78.81 107 PRO A CA 1
ATOM 848 C C . PRO A 1 107 ? 4.489 14.357 -0.433 1.00 78.81 107 PRO A C 1
ATOM 850 O O . PRO A 1 107 ? 3.328 13.978 -0.415 1.00 78.81 107 PRO A O 1
ATOM 853 N N . HIS A 1 108 ? 4.785 15.659 -0.374 1.00 81.06 108 HIS A N 1
ATOM 854 C CA . HIS A 1 108 ? 3.768 16.713 -0.288 1.00 81.06 108 HIS A CA 1
ATOM 855 C C . HIS A 1 108 ? 3.389 17.323 -1.647 1.00 81.06 108 HIS A C 1
ATOM 857 O O . HIS A 1 108 ? 2.601 18.272 -1.700 1.00 81.06 108 HIS A O 1
ATOM 863 N N . ALA A 1 109 ? 3.981 16.866 -2.753 1.00 79.25 109 ALA A N 1
ATOM 864 C CA . ALA A 1 109 ? 3.645 17.388 -4.070 1.00 79.25 109 ALA A CA 1
ATOM 865 C C . ALA A 1 109 ? 2.297 16.826 -4.542 1.00 79.25 109 ALA A C 1
ATOM 867 O O . ALA A 1 109 ? 2.116 15.621 -4.615 1.00 79.25 109 ALA A O 1
ATOM 868 N N . HIS A 1 110 ? 1.375 17.718 -4.907 1.00 67.69 110 HIS A N 1
ATOM 869 C CA . HIS A 1 110 ? 0.041 17.377 -5.424 1.00 67.69 110 HIS A CA 1
ATOM 870 C C . HIS A 1 110 ? -0.100 17.784 -6.904 1.00 67.69 110 HIS A C 1
ATOM 872 O O . HIS A 1 110 ? -1.138 18.288 -7.328 1.00 67.69 110 HIS A O 1
ATOM 878 N N . GLY A 1 111 ? 0.989 17.688 -7.671 1.00 69.25 111 GLY A N 1
ATOM 879 C CA . GLY A 1 111 ? 1.097 18.286 -9.001 1.00 69.25 111 GLY A CA 1
ATOM 880 C C . GLY A 1 111 ? 1.852 17.422 -10.000 1.00 69.25 111 GLY A C 1
ATOM 881 O O . GLY A 1 111 ? 2.152 16.260 -9.745 1.00 69.25 111 GLY A O 1
ATOM 882 N N . GLU A 1 112 ? 2.141 18.008 -11.158 1.00 77.12 112 GLU A N 1
ATOM 883 C CA . GLU A 1 112 ? 2.742 17.281 -12.269 1.00 77.12 112 GLU A CA 1
ATOM 884 C C . GLU A 1 112 ? 4.243 17.032 -12.095 1.00 77.12 112 GLU A C 1
ATOM 886 O O . GLU A 1 112 ? 4.965 17.870 -11.549 1.00 77.12 112 GLU A O 1
ATOM 891 N N . ALA A 1 113 ? 4.725 15.898 -12.611 1.00 84.88 113 ALA A N 1
ATOM 892 C CA . ALA A 1 113 ? 6.151 15.605 -12.650 1.00 84.88 113 ALA A CA 1
ATOM 893 C C . ALA A 1 113 ? 6.866 16.554 -13.624 1.00 84.88 113 ALA A C 1
ATOM 895 O O . ALA A 1 113 ? 6.466 16.732 -14.777 1.00 84.88 113 ALA A O 1
ATOM 896 N N . SER A 1 114 ? 7.977 17.132 -13.182 1.00 89.31 114 SER A N 1
ATOM 897 C CA . SER A 1 114 ? 8.841 17.940 -14.038 1.00 89.31 114 SER A CA 1
ATOM 898 C C . SER A 1 114 ? 9.567 17.080 -15.090 1.00 89.31 114 SER A C 1
ATOM 900 O O . SER A 1 114 ? 9.831 15.895 -14.863 1.00 89.31 114 SER A O 1
ATOM 902 N N . PRO A 1 115 ? 10.019 17.661 -16.219 1.00 89.75 115 PRO A N 1
ATOM 903 C CA . PRO A 1 115 ? 10.828 16.930 -17.200 1.00 89.75 115 PRO A CA 1
ATOM 904 C C . PRO A 1 115 ? 12.102 16.306 -16.608 1.00 89.75 115 PRO A C 1
ATOM 906 O O . PRO A 1 115 ? 12.545 15.248 -17.051 1.00 89.75 115 PRO A O 1
ATOM 909 N N . ALA A 1 116 ? 12.685 16.940 -15.585 1.00 91.38 116 ALA A N 1
ATOM 910 C CA . ALA A 1 116 ? 13.855 16.419 -14.883 1.00 91.38 116 ALA A CA 1
ATOM 911 C C . ALA A 1 116 ? 13.525 15.193 -14.011 1.00 91.38 116 ALA A C 1
ATOM 913 O O . ALA A 1 116 ? 14.351 14.292 -13.876 1.00 91.38 116 ALA A O 1
ATOM 914 N N . GLU A 1 117 ? 12.333 15.136 -13.415 1.00 92.38 117 GLU A N 1
ATOM 915 C CA . GLU A 1 117 ? 11.834 13.953 -12.702 1.00 92.38 117 GLU A CA 1
ATOM 916 C C . GLU A 1 117 ? 11.581 12.791 -13.658 1.00 92.38 117 GLU A C 1
ATOM 918 O O . GLU A 1 117 ? 12.075 11.693 -13.412 1.00 92.38 117 GLU A O 1
ATOM 923 N N . ILE A 1 118 ? 10.936 13.051 -14.798 1.00 92.25 118 ILE A N 1
ATOM 924 C CA . ILE A 1 118 ? 10.704 12.032 -15.831 1.00 92.25 118 ILE A CA 1
ATOM 925 C C . ILE A 1 118 ? 12.037 11.469 -16.349 1.00 92.25 118 ILE A C 1
ATOM 927 O O . ILE A 1 118 ? 12.210 10.254 -16.411 1.00 92.25 118 ILE A O 1
ATOM 931 N N . ALA A 1 119 ? 13.013 12.329 -16.662 1.00 93.44 119 ALA A N 1
ATOM 932 C CA . ALA A 1 119 ? 14.329 11.890 -17.131 1.00 93.44 119 ALA A CA 1
ATOM 933 C C . ALA A 1 119 ? 15.065 11.017 -16.097 1.00 93.44 119 ALA A C 1
ATOM 935 O O . ALA A 1 119 ? 15.635 9.986 -16.454 1.00 93.44 119 ALA A O 1
ATOM 936 N N . ARG A 1 120 ? 15.018 11.391 -14.809 1.00 94.75 120 ARG A N 1
ATOM 937 C CA . ARG A 1 120 ? 15.592 10.580 -13.721 1.00 94.75 120 ARG A CA 1
ATOM 938 C C . ARG A 1 120 ? 14.870 9.247 -13.554 1.00 94.75 120 ARG A C 1
ATOM 940 O O . ARG A 1 120 ? 15.524 8.238 -13.312 1.00 94.75 120 ARG A O 1
ATOM 947 N N . ALA A 1 121 ? 13.548 9.227 -13.704 1.00 94.25 121 ALA A N 1
ATOM 948 C CA . ALA A 1 121 ? 12.767 8.001 -13.619 1.00 94.25 121 ALA A CA 1
ATOM 949 C C . ALA A 1 121 ? 13.093 7.028 -14.765 1.00 94.25 121 ALA A C 1
ATOM 951 O O . ALA A 1 121 ? 13.239 5.835 -14.514 1.00 94.25 121 ALA A O 1
ATOM 952 N N . ILE A 1 122 ? 13.286 7.523 -15.994 1.00 95.44 122 ILE A N 1
ATOM 953 C CA . ILE A 1 122 ? 13.730 6.703 -17.137 1.00 95.44 122 ILE A CA 1
ATOM 954 C C . ILE A 1 122 ? 15.082 6.040 -16.842 1.00 95.44 122 ILE A C 1
ATOM 956 O O . ILE A 1 122 ? 15.238 4.843 -17.089 1.00 95.44 122 ILE A O 1
ATOM 960 N N . GLU A 1 123 ? 16.044 6.791 -16.300 1.00 96.25 123 GLU A N 1
ATOM 961 C CA . GLU A 1 123 ? 17.350 6.232 -15.934 1.00 96.25 123 GLU A CA 1
ATOM 962 C C . GLU A 1 123 ? 17.211 5.179 -14.830 1.00 96.25 123 GLU A C 1
ATOM 964 O O . GLU A 1 123 ? 17.670 4.052 -14.994 1.00 96.25 123 GLU A O 1
ATOM 969 N N . ASN A 1 124 ? 16.466 5.494 -13.766 1.00 95.44 124 ASN A N 1
ATOM 970 C CA . ASN A 1 124 ? 16.196 4.567 -12.668 1.00 95.44 124 ASN A CA 1
ATOM 971 C C . ASN A 1 124 ? 15.587 3.241 -13.168 1.00 95.44 124 ASN A C 1
ATOM 973 O O . ASN A 1 124 ? 16.026 2.163 -12.761 1.00 95.44 124 ASN A O 1
ATOM 977 N N . VAL A 1 125 ? 14.618 3.306 -14.091 1.00 96.38 125 VAL A N 1
ATOM 978 C CA . VAL A 1 125 ? 14.004 2.124 -14.717 1.00 96.38 125 VAL A CA 1
ATOM 979 C C . VAL A 1 125 ? 15.032 1.284 -15.473 1.00 96.38 125 VAL A C 1
ATOM 981 O O . VAL A 1 125 ? 15.031 0.059 -15.331 1.00 96.38 125 VAL A O 1
ATOM 984 N N . ARG A 1 126 ? 15.917 1.918 -16.251 1.00 95.56 126 ARG A N 1
ATOM 985 C CA . ARG A 1 126 ? 16.951 1.228 -17.036 1.00 95.56 126 ARG A CA 1
ATOM 986 C C . ARG A 1 126 ? 18.017 0.594 -16.144 1.00 95.56 126 ARG A C 1
ATOM 988 O O . ARG A 1 126 ? 18.305 -0.589 -16.306 1.00 95.56 126 ARG A O 1
ATOM 995 N N . GLU A 1 127 ? 18.557 1.342 -15.186 1.00 96.19 127 GLU A N 1
ATOM 996 C CA . GLU A 1 127 ? 19.611 0.878 -14.273 1.00 96.19 127 GLU A CA 1
ATOM 997 C C . GLU A 1 127 ? 19.151 -0.306 -13.415 1.00 96.19 127 GLU A C 1
ATOM 999 O O . GLU A 1 127 ? 19.903 -1.255 -13.185 1.00 96.19 127 GLU A O 1
ATOM 1004 N N . ASN A 1 128 ? 17.896 -0.272 -12.961 1.00 95.50 128 ASN A N 1
ATOM 1005 C CA . ASN A 1 128 ? 17.351 -1.274 -12.053 1.00 95.50 128 ASN A CA 1
ATOM 1006 C C . ASN A 1 128 ? 16.533 -2.372 -12.747 1.00 95.50 128 ASN A C 1
ATOM 1008 O O . ASN A 1 128 ? 16.009 -3.245 -12.052 1.00 95.50 128 ASN A O 1
ATOM 1012 N N . ASN A 1 129 ? 16.432 -2.347 -14.082 1.00 94.12 129 ASN A N 1
ATOM 1013 C CA . ASN A 1 129 ? 15.599 -3.254 -14.881 1.00 94.12 129 ASN A CA 1
ATOM 1014 C C . ASN A 1 129 ? 14.164 -3.364 -14.333 1.00 94.12 129 ASN A C 1
ATOM 1016 O O . ASN A 1 129 ? 13.625 -4.460 -14.159 1.00 94.12 129 ASN A O 1
ATOM 1020 N N . ILE A 1 130 ? 13.563 -2.218 -14.009 1.00 95.38 130 ILE A N 1
ATOM 1021 C CA . ILE A 1 130 ? 12.222 -2.157 -13.424 1.00 95.38 130 ILE A CA 1
ATOM 1022 C C . ILE A 1 130 ? 11.210 -2.546 -14.501 1.00 95.38 130 ILE A C 1
ATOM 1024 O O . ILE A 1 130 ? 11.187 -1.956 -15.578 1.00 95.38 130 ILE A O 1
ATOM 1028 N N . SER A 1 131 ? 10.375 -3.545 -14.219 1.00 94.00 131 SER A N 1
ATOM 1029 C CA . SER A 1 131 ? 9.413 -4.075 -15.190 1.00 94.00 131 SER A CA 1
ATOM 1030 C C . SER A 1 131 ? 8.038 -3.416 -15.122 1.00 94.00 131 SER A C 1
ATOM 1032 O O . SER A 1 131 ? 7.321 -3.435 -16.118 1.00 94.00 131 SER A O 1
ATOM 1034 N N . VAL A 1 132 ? 7.656 -2.851 -13.973 1.00 96.00 132 VAL A N 1
ATOM 1035 C CA . VAL A 1 132 ? 6.316 -2.297 -13.738 1.00 96.00 132 VAL A CA 1
ATOM 1036 C C . VAL A 1 132 ? 6.409 -0.910 -13.113 1.00 96.00 132 VAL A C 1
ATOM 1038 O O . VAL A 1 132 ? 7.141 -0.714 -12.143 1.00 96.00 132 VAL A O 1
ATOM 1041 N N . ILE A 1 133 ? 5.625 0.025 -13.647 1.00 95.00 133 ILE A N 1
ATOM 1042 C CA . ILE A 1 133 ? 5.420 1.367 -13.100 1.00 95.00 133 ILE A CA 1
ATOM 1043 C C . ILE A 1 133 ? 3.988 1.451 -12.579 1.00 95.00 133 ILE A C 1
ATOM 1045 O O . ILE A 1 133 ? 3.038 1.259 -13.337 1.00 95.00 133 ILE A O 1
ATOM 1049 N N . PHE A 1 134 ? 3.830 1.744 -11.294 1.00 94.50 134 PHE A N 1
ATOM 1050 C CA . PHE A 1 134 ? 2.532 1.974 -10.675 1.00 94.50 134 PHE A CA 1
ATOM 1051 C C . PHE A 1 134 ? 2.167 3.453 -10.743 1.00 94.50 134 PHE A C 1
ATOM 1053 O O . PHE A 1 134 ? 3.005 4.321 -10.502 1.00 94.50 134 PHE A O 1
ATOM 1060 N N . SER A 1 135 ? 0.909 3.744 -11.055 1.00 89.31 135 SER A N 1
ATOM 1061 C CA . SER A 1 135 ? 0.381 5.111 -11.060 1.00 89.31 135 SER A CA 1
ATOM 1062 C C . SER A 1 135 ? -0.804 5.238 -10.115 1.00 89.31 135 SER A C 1
ATOM 1064 O O . SER A 1 135 ? -1.597 4.301 -10.008 1.00 89.31 135 SER A O 1
ATOM 1066 N N . GLY A 1 136 ? -0.929 6.383 -9.447 1.00 85.88 136 GLY A N 1
ATOM 1067 C CA . GLY A 1 136 ? -2.098 6.721 -8.637 1.00 85.88 136 GLY A CA 1
ATOM 1068 C C . GLY A 1 136 ? -3.353 6.940 -9.491 1.00 85.88 136 GLY A C 1
ATOM 1069 O O . GLY A 1 136 ? -3.267 7.315 -10.668 1.00 85.88 136 GLY A O 1
ATOM 1070 N N . GLU A 1 137 ? -4.535 6.721 -8.908 1.00 84.19 137 GLU A N 1
ATOM 1071 C CA . GLU A 1 137 ? -5.833 7.015 -9.540 1.00 84.19 137 GLU A CA 1
ATOM 1072 C C . GLU A 1 137 ? -5.937 8.492 -9.966 1.00 84.19 137 GLU A C 1
ATOM 1074 O O . GLU A 1 137 ? -6.581 8.808 -10.970 1.00 84.19 137 GLU A O 1
ATOM 1079 N N . GLU A 1 138 ? -5.251 9.389 -9.257 1.00 77.31 138 GLU A N 1
ATOM 1080 C CA . GLU A 1 138 ? -5.272 10.834 -9.472 1.00 77.31 138 GLU A CA 1
ATOM 1081 C C . GLU A 1 138 ? -4.513 11.252 -10.746 1.00 77.31 138 GLU A C 1
ATOM 1083 O O . GLU A 1 138 ? -4.938 12.169 -11.452 1.00 77.31 138 GLU A O 1
ATOM 1088 N N . ASN A 1 139 ? -3.436 10.536 -11.092 1.00 69.94 139 ASN A N 1
ATOM 1089 C CA . ASN A 1 139 ? -2.516 10.899 -12.180 1.00 69.94 139 ASN A CA 1
ATOM 1090 C C . ASN A 1 139 ? -2.802 10.184 -13.511 1.00 69.94 139 ASN A C 1
ATOM 1092 O O . ASN A 1 139 ? -2.096 10.408 -14.498 1.00 69.94 139 ASN A O 1
ATOM 1096 N N . LYS A 1 140 ? -3.819 9.308 -13.555 1.00 65.56 140 LYS A N 1
ATOM 1097 C CA . LYS A 1 140 ? -4.303 8.607 -14.765 1.00 65.56 140 LYS A CA 1
ATOM 1098 C C . LYS A 1 140 ? -3.186 8.067 -15.676 1.00 65.56 140 LYS A C 1
ATOM 1100 O O . LYS A 1 140 ? -3.269 8.204 -16.892 1.00 65.56 140 LYS A O 1
ATOM 1105 N N . ALA A 1 141 ? -2.148 7.468 -15.090 1.00 71.62 141 ALA A N 1
ATOM 1106 C CA . ALA A 1 141 ? -1.025 6.836 -15.795 1.00 71.62 141 ALA A CA 1
ATOM 1107 C C . ALA A 1 141 ? -0.150 7.733 -16.701 1.00 71.62 141 ALA A C 1
ATOM 1109 O O . ALA A 1 141 ? 0.791 7.225 -17.310 1.00 71.62 141 ALA A O 1
ATOM 1110 N N . GLN A 1 142 ? -0.370 9.051 -16.759 1.00 76.81 142 GLN A N 1
ATOM 1111 C CA . GLN A 1 142 ? 0.278 9.929 -17.746 1.00 76.81 142 GLN A CA 1
ATOM 1112 C C . GLN A 1 142 ? 1.819 9.852 -17.724 1.00 76.81 142 GLN A C 1
ATOM 1114 O O . GLN A 1 142 ? 2.469 9.773 -18.773 1.00 76.81 142 GLN A O 1
ATOM 1119 N N . TYR A 1 143 ? 2.426 9.846 -16.532 1.00 81.38 143 TYR A N 1
ATOM 1120 C CA . TYR A 1 143 ? 3.885 9.749 -16.396 1.00 81.38 143 TYR A CA 1
ATOM 1121 C C . TYR A 1 143 ? 4.396 8.338 -16.668 1.00 81.38 143 TYR A C 1
ATOM 1123 O O . TYR A 1 143 ? 5.424 8.172 -17.325 1.00 81.38 143 TYR A O 1
ATOM 1131 N N . GLY A 1 144 ? 3.655 7.327 -16.206 1.00 81.88 144 GLY A N 1
ATOM 1132 C CA . GLY A 1 144 ? 3.984 5.926 -16.437 1.00 81.88 144 GLY A CA 1
ATOM 1133 C C . GLY A 1 144 ? 4.044 5.595 -17.925 1.00 81.88 144 GLY A C 1
ATOM 1134 O O . GLY A 1 144 ? 5.003 4.969 -18.362 1.00 81.88 144 GLY A O 1
ATOM 1135 N N . GLU A 1 145 ? 3.082 6.073 -18.717 1.00 86.69 145 GLU A N 1
ATOM 1136 C CA . GLU A 1 145 ? 3.039 5.843 -20.167 1.00 86.69 145 GLU A CA 1
ATOM 1137 C C . GLU A 1 145 ? 4.230 6.479 -20.888 1.00 86.69 145 GLU A C 1
ATOM 1139 O O . GLU A 1 145 ? 4.849 5.848 -21.745 1.00 86.69 145 GLU A O 1
ATOM 1144 N N . THR A 1 146 ? 4.596 7.704 -20.500 1.00 89.12 146 THR A N 1
ATOM 1145 C CA . THR A 1 146 ? 5.752 8.407 -21.076 1.00 89.12 146 THR A CA 1
ATOM 1146 C C . THR A 1 146 ? 7.049 7.641 -20.810 1.00 89.12 146 THR A C 1
ATOM 1148 O O . THR A 1 146 ? 7.864 7.457 -21.710 1.00 89.12 146 THR A O 1
ATOM 1151 N N . ILE A 1 147 ? 7.240 7.152 -19.583 1.00 91.19 147 ILE A N 1
ATOM 1152 C CA . ILE A 1 147 ? 8.438 6.391 -19.209 1.00 91.19 147 ILE A CA 1
ATOM 1153 C C . ILE A 1 147 ? 8.426 5.002 -19.861 1.00 91.19 147 ILE A C 1
ATOM 1155 O O . ILE A 1 147 ? 9.465 4.536 -20.328 1.00 91.19 147 ILE A O 1
ATOM 1159 N N . ALA A 1 148 ? 7.269 4.344 -19.934 1.00 91.31 148 ALA A N 1
ATOM 1160 C CA . ALA A 1 148 ? 7.114 3.048 -20.590 1.00 91.31 148 ALA A CA 1
ATOM 1161 C C . ALA A 1 148 ? 7.449 3.120 -22.091 1.00 91.31 148 ALA A C 1
ATOM 1163 O O . ALA A 1 148 ? 8.072 2.204 -22.615 1.00 91.31 148 ALA A O 1
ATOM 1164 N N . ALA A 1 149 ? 7.119 4.222 -22.773 1.00 92.69 149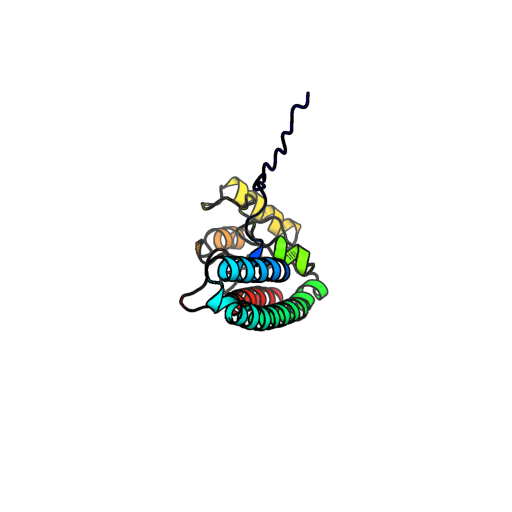 ALA A N 1
ATOM 1165 C CA . ALA A 1 149 ? 7.472 4.426 -24.182 1.00 92.69 149 ALA A CA 1
ATOM 1166 C C . ALA A 1 149 ? 8.992 4.523 -24.431 1.00 92.69 149 ALA A C 1
ATOM 1168 O O . ALA A 1 149 ? 9.464 4.200 -25.520 1.00 92.69 149 ALA A O 1
ATOM 1169 N N . GLU A 1 150 ? 9.758 4.941 -23.421 1.00 93.75 150 GLU A N 1
ATOM 1170 C CA . GLU A 1 150 ? 11.212 5.143 -23.488 1.00 93.75 150 GLU A CA 1
ATOM 1171 C C . GLU A 1 150 ? 12.012 3.992 -22.846 1.00 93.75 150 GLU A C 1
ATOM 1173 O O . GLU A 1 150 ? 13.248 4.027 -22.777 1.00 93.75 150 GLU A O 1
ATOM 1178 N N . THR A 1 151 ? 11.330 2.967 -22.331 1.00 94.31 151 THR A N 1
ATOM 1179 C CA . THR A 1 151 ? 11.934 1.862 -21.576 1.00 94.31 151 THR A CA 1
ATOM 1180 C C . THR A 1 151 ? 11.291 0.521 -21.944 1.00 94.31 151 THR A C 1
ATOM 1182 O O . THR A 1 151 ? 10.506 0.429 -22.879 1.00 94.31 151 THR A O 1
ATOM 1185 N N . ASN A 1 152 ? 11.660 -0.549 -21.232 1.00 91.06 152 ASN A N 1
ATOM 1186 C CA . ASN A 1 152 ? 11.008 -1.859 -21.354 1.00 91.06 152 ASN A CA 1
ATOM 1187 C C . ASN A 1 152 ? 9.968 -2.098 -20.244 1.00 91.06 152 ASN A C 1
ATOM 1189 O O . ASN A 1 152 ? 9.475 -3.218 -20.103 1.00 91.06 152 ASN A O 1
ATOM 1193 N N . ALA A 1 153 ? 9.686 -1.086 -19.420 1.00 95.00 153 ALA A N 1
ATOM 1194 C CA . ALA A 1 153 ? 8.697 -1.194 -18.362 1.00 95.00 153 ALA A CA 1
ATOM 1195 C C . ALA A 1 153 ? 7.279 -1.090 -18.933 1.00 95.00 153 ALA A C 1
ATOM 1197 O O . ALA A 1 153 ? 7.047 -0.449 -19.957 1.00 95.00 153 ALA A O 1
ATOM 1198 N N . VAL A 1 154 ? 6.319 -1.684 -18.232 1.00 94.75 154 VAL A N 1
ATOM 1199 C CA . VAL A 1 154 ? 4.889 -1.509 -18.502 1.00 94.75 154 VAL A CA 1
ATOM 1200 C C . VAL A 1 154 ? 4.227 -0.758 -17.356 1.00 94.75 154 VAL A C 1
ATOM 1202 O O . VAL A 1 154 ? 4.670 -0.834 -16.210 1.00 94.75 154 VAL A O 1
ATOM 1205 N N . VAL A 1 155 ? 3.149 -0.039 -17.647 1.00 93.69 155 VAL A N 1
ATOM 1206 C CA . VAL A 1 155 ? 2.316 0.561 -16.599 1.00 93.69 155 VAL A CA 1
ATOM 1207 C C . VAL A 1 155 ? 1.425 -0.519 -15.987 1.00 93.69 155 VAL A C 1
ATOM 1209 O O . VAL A 1 155 ? 0.960 -1.414 -16.698 1.00 93.69 155 VAL A O 1
ATOM 1212 N N . SER A 1 156 ? 1.199 -0.454 -14.673 1.00 93.75 156 SER A N 1
ATOM 1213 C CA . SER A 1 156 ? 0.248 -1.331 -13.995 1.00 93.75 156 SER A CA 1
ATOM 1214 C C . SER A 1 156 ? -1.133 -1.234 -14.649 1.00 93.75 156 SER A C 1
ATOM 1216 O O . SER A 1 156 ? -1.611 -0.157 -14.997 1.00 93.75 156 SER A O 1
ATOM 1218 N N . ASP A 1 157 ? -1.797 -2.377 -14.817 1.00 90.62 157 ASP A N 1
ATOM 1219 C CA . ASP A 1 157 ? -3.120 -2.438 -15.459 1.00 90.62 157 ASP A CA 1
ATOM 1220 C C . ASP A 1 157 ? -4.231 -1.774 -14.634 1.00 90.62 157 ASP A C 1
ATOM 1222 O O . ASP A 1 157 ? -5.289 -1.419 -15.158 1.00 90.62 157 ASP A O 1
ATOM 1226 N N . LYS A 1 158 ? -3.986 -1.619 -13.334 1.00 91.75 158 LYS A N 1
ATOM 1227 C CA . LYS A 1 158 ? -4.842 -0.928 -12.383 1.00 91.75 158 LYS A CA 1
ATOM 1228 C C . LYS A 1 158 ? -4.033 0.138 -11.650 1.00 91.75 158 LYS A C 1
ATOM 1230 O O . LYS A 1 158 ? -2.874 -0.121 -11.306 1.00 91.75 158 LYS A O 1
ATOM 1235 N N . PRO A 1 159 ? -4.628 1.310 -11.389 1.00 92.12 159 PRO A N 1
ATOM 1236 C CA . PRO A 1 159 ? -3.990 2.337 -10.584 1.00 92.12 159 PRO A CA 1
ATOM 1237 C C . PRO A 1 159 ? -3.985 1.957 -9.099 1.00 92.12 159 PRO A C 1
ATOM 1239 O O . PRO A 1 159 ? -4.858 1.217 -8.632 1.00 92.12 159 PRO A O 1
ATOM 1242 N N . LEU A 1 160 ? -3.019 2.493 -8.357 1.00 93.69 160 LEU A N 1
ATOM 1243 C CA . LEU A 1 160 ? -3.029 2.493 -6.897 1.00 93.69 160 LEU A CA 1
ATOM 1244 C C . LEU A 1 160 ? -3.978 3.576 -6.382 1.00 93.69 160 LEU A C 1
ATOM 1246 O O . LEU A 1 160 ? -4.143 4.623 -7.004 1.00 93.69 160 LEU A O 1
ATOM 1250 N N . ARG A 1 161 ? -4.570 3.339 -5.216 1.00 94.06 161 ARG A N 1
ATOM 1251 C CA . ARG A 1 161 ? -5.279 4.370 -4.453 1.00 94.06 161 ARG A CA 1
ATOM 1252 C C . ARG A 1 161 ? -4.334 4.903 -3.401 1.00 94.06 161 ARG A C 1
ATOM 1254 O O . ARG A 1 161 ? -3.858 4.118 -2.587 1.00 94.06 161 ARG A O 1
ATOM 1261 N N . ILE A 1 162 ? -4.051 6.199 -3.425 1.00 91.50 162 ILE A N 1
ATOM 1262 C CA . ILE A 1 162 ? -3.063 6.783 -2.520 1.00 91.50 162 ILE A CA 1
ATOM 1263 C C . ILE A 1 162 ? -3.738 7.664 -1.478 1.00 91.50 162 ILE A C 1
ATOM 1265 O O . ILE A 1 162 ? -3.649 7.357 -0.291 1.00 91.50 162 ILE A O 1
ATOM 1269 N N . GLU A 1 163 ? -4.464 8.688 -1.928 1.00 89.38 163 GLU A N 1
ATOM 1270 C CA . GLU A 1 163 ? -4.969 9.758 -1.057 1.00 89.38 163 GLU A CA 1
ATOM 1271 C C . GLU A 1 163 ? -6.446 9.594 -0.684 1.00 89.38 163 GLU A C 1
ATOM 1273 O O . GLU A 1 163 ? -6.978 10.320 0.154 1.00 89.38 163 GLU A O 1
ATOM 1278 N N . SER A 1 164 ? -7.172 8.702 -1.364 1.00 89.75 164 SER A N 1
ATOM 1279 C CA . SER A 1 164 ? -8.630 8.634 -1.260 1.00 89.75 164 SER A CA 1
ATOM 1280 C C . SER A 1 164 ? -9.184 7.217 -1.333 1.00 89.75 164 SER A C 1
ATOM 1282 O O . SER A 1 164 ? -8.691 6.347 -2.053 1.00 89.75 164 SER A O 1
ATOM 1284 N N . LEU A 1 165 ? -10.270 7.013 -0.589 1.00 93.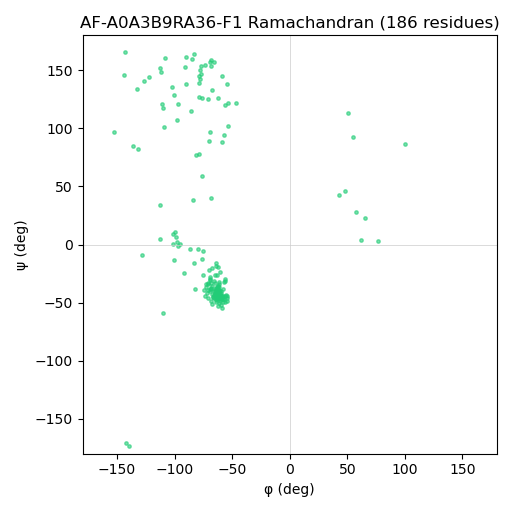38 165 LEU A N 1
ATOM 1285 C CA . LEU A 1 165 ? -11.111 5.826 -0.670 1.00 93.38 165 LEU A CA 1
ATOM 1286 C C . LEU A 1 165 ? -12.035 5.934 -1.888 1.00 93.38 165 LEU A C 1
ATOM 1288 O O . LEU A 1 165 ? -12.551 7.012 -2.197 1.00 93.38 165 LEU A O 1
ATOM 1292 N N . ALA A 1 166 ? -12.315 4.807 -2.541 1.00 92.75 166 ALA A N 1
ATOM 1293 C CA . ALA A 1 166 ? -13.415 4.758 -3.496 1.00 92.75 166 ALA A CA 1
ATOM 1294 C C . ALA A 1 166 ? -14.769 4.963 -2.777 1.00 92.75 166 ALA A C 1
ATOM 1296 O O . ALA A 1 166 ? -14.882 4.688 -1.579 1.00 92.75 166 ALA A O 1
ATOM 1297 N N . PRO A 1 167 ? -15.828 5.414 -3.478 1.00 93.81 167 PRO A N 1
ATOM 1298 C CA . PRO A 1 167 ? -17.140 5.597 -2.864 1.00 93.81 167 PRO A CA 1
ATOM 1299 C C . PRO A 1 167 ? -17.637 4.331 -2.152 1.00 93.81 167 PRO A C 1
ATOM 1301 O O . PRO A 1 167 ? -17.777 3.279 -2.772 1.00 93.81 167 PRO A O 1
ATOM 1304 N N . GLY A 1 168 ? -17.913 4.452 -0.851 1.00 94.50 168 GLY A N 1
ATOM 1305 C CA . GLY A 1 168 ? -18.381 3.349 -0.005 1.00 94.50 168 GLY A CA 1
ATOM 1306 C C . GLY A 1 168 ? -17.302 2.347 0.420 1.00 94.50 168 GLY A C 1
ATOM 1307 O O . GLY A 1 168 ? -17.640 1.375 1.083 1.00 94.50 168 GLY A O 1
ATOM 1308 N N . GLN A 1 169 ? -16.038 2.574 0.058 1.00 96.38 169 GLN A N 1
ATOM 1309 C CA . GLN A 1 169 ? -14.925 1.705 0.424 1.00 96.38 169 GLN A CA 1
ATOM 1310 C C . GLN A 1 169 ? -14.480 1.959 1.869 1.00 96.38 169 GLN A C 1
ATOM 1312 O O . GLN A 1 169 ? -14.360 3.109 2.291 1.00 96.38 169 GLN A O 1
ATOM 1317 N N . SER A 1 170 ? -14.179 0.895 2.613 1.00 97.62 170 SER A N 1
ATOM 1318 C CA . SER A 1 170 ? -13.519 0.987 3.919 1.00 97.62 170 SER A CA 1
ATOM 1319 C C . SER A 1 170 ? -11.993 1.109 3.794 1.00 97.62 170 SER A C 1
ATOM 1321 O O . SER A 1 170 ? -11.399 0.777 2.767 1.00 97.62 170 SER A O 1
ATOM 1323 N N . TYR A 1 171 ? -11.320 1.526 4.868 1.00 98.00 171 TYR A N 1
ATOM 1324 C CA . TYR A 1 171 ? -9.852 1.506 4.924 1.00 98.00 171 TYR A CA 1
ATOM 1325 C C . TYR A 1 171 ? -9.273 0.094 4.704 1.00 98.00 171 TYR A C 1
ATOM 1327 O O . TYR A 1 171 ? -8.283 -0.072 3.991 1.00 98.00 171 TYR A O 1
ATOM 1335 N N . ILE A 1 172 ? -9.923 -0.938 5.250 1.00 98.38 172 ILE A N 1
ATOM 1336 C CA . ILE A 1 172 ? -9.510 -2.337 5.078 1.00 98.38 172 ILE A CA 1
ATOM 1337 C C . ILE A 1 172 ? -9.563 -2.739 3.601 1.00 98.38 172 ILE A C 1
ATOM 1339 O O . ILE A 1 172 ? -8.608 -3.294 3.055 1.00 98.38 172 ILE A O 1
ATOM 1343 N N . GLU A 1 173 ? -10.660 -2.409 2.919 1.00 98.38 173 GLU A N 1
ATOM 1344 C CA . GLU A 1 173 ? -10.810 -2.670 1.488 1.00 98.38 173 GLU A CA 1
ATOM 1345 C C . GLU A 1 173 ? -9.817 -1.862 0.648 1.00 98.38 173 GLU A C 1
ATOM 1347 O O . GLU A 1 173 ? -9.375 -2.335 -0.399 1.00 98.38 173 GLU A O 1
ATOM 1352 N N . PHE A 1 174 ? -9.467 -0.648 1.078 1.00 98.19 174 PHE A N 1
ATOM 1353 C CA . PHE A 1 174 ? -8.440 0.181 0.446 1.00 98.19 174 PHE A CA 1
ATOM 1354 C C . PHE A 1 174 ? -7.060 -0.466 0.528 1.00 98.19 174 PHE A C 1
ATOM 1356 O O . PHE A 1 174 ? -6.400 -0.630 -0.502 1.00 98.19 174 PHE A O 1
ATOM 1363 N N . MET A 1 175 ? -6.652 -0.915 1.716 1.00 98.44 175 MET A N 1
ATOM 1364 C CA . MET A 1 175 ? -5.370 -1.595 1.893 1.00 98.44 175 MET A CA 1
ATOM 1365 C C . MET A 1 175 ? -5.324 -2.899 1.099 1.00 98.44 175 MET A C 1
ATOM 1367 O O . MET A 1 175 ? -4.353 -3.150 0.382 1.00 98.44 175 MET A O 1
ATOM 1371 N N . ARG A 1 176 ? -6.397 -3.697 1.148 1.00 98.44 176 ARG A N 1
ATOM 1372 C CA . ARG A 1 176 ? -6.511 -4.938 0.370 1.00 98.44 176 ARG A CA 1
ATOM 1373 C C . ARG A 1 176 ? -6.394 -4.689 -1.127 1.00 98.44 176 ARG A C 1
ATOM 1375 O O . ARG A 1 176 ? -5.620 -5.372 -1.789 1.00 98.44 176 ARG A O 1
ATOM 1382 N N . TYR A 1 177 ? -7.105 -3.691 -1.648 1.00 98.31 177 TYR A N 1
ATOM 1383 C 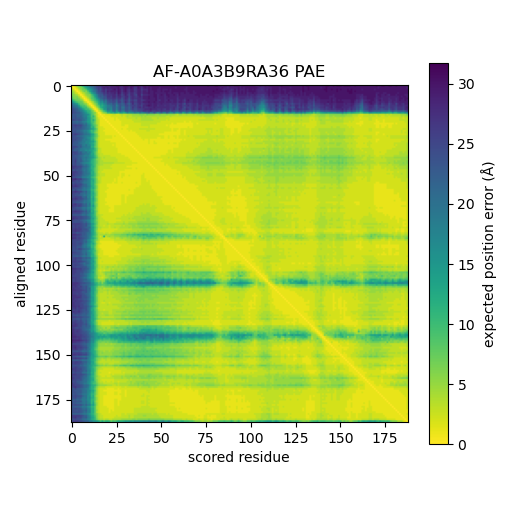CA . TYR A 1 177 ? -7.031 -3.322 -3.059 1.00 98.31 177 TYR A CA 1
ATOM 1384 C C . TYR A 1 177 ? -5.594 -2.999 -3.490 1.00 98.31 177 TYR A C 1
ATOM 1386 O O . TYR A 1 177 ? -5.117 -3.549 -4.482 1.00 98.31 177 TYR A O 1
ATOM 1394 N N . ASN A 1 178 ? -4.891 -2.151 -2.736 1.00 98.12 178 ASN A N 1
ATOM 1395 C CA . ASN A 1 178 ? -3.526 -1.754 -3.081 1.00 98.12 178 ASN A CA 1
ATOM 1396 C C . ASN A 1 178 ? -2.547 -2.934 -3.037 1.00 98.12 178 ASN A C 1
ATOM 1398 O O . ASN A 1 178 ? -1.766 -3.107 -3.974 1.00 98.12 178 ASN A O 1
ATOM 1402 N N . VAL A 1 179 ? -2.628 -3.782 -2.006 1.00 98.56 179 VAL A N 1
ATOM 1403 C CA . VAL A 1 179 ? -1.828 -5.016 -1.918 1.00 98.56 179 VAL A CA 1
ATOM 1404 C C . VAL A 1 179 ? -2.083 -5.913 -3.130 1.00 98.56 179 VAL A C 1
ATOM 1406 O O . VAL A 1 179 ? -1.134 -6.357 -3.777 1.00 98.56 179 VAL A O 1
ATOM 1409 N N . ASP A 1 180 ? -3.348 -6.127 -3.490 1.00 98.31 180 ASP A N 1
ATOM 1410 C CA . ASP A 1 180 ? -3.727 -6.994 -4.607 1.00 98.31 180 ASP A CA 1
ATOM 1411 C C . ASP A 1 180 ? -3.228 -6.443 -5.949 1.00 98.31 180 ASP A C 1
ATOM 1413 O O . ASP A 1 180 ? -2.736 -7.201 -6.790 1.00 98.31 180 ASP A O 1
ATOM 1417 N N . VAL A 1 181 ? -3.303 -5.125 -6.162 1.00 97.50 181 VAL A N 1
ATOM 1418 C CA . VAL A 1 181 ? -2.774 -4.465 -7.367 1.00 97.50 181 VAL A CA 1
ATOM 1419 C C . VAL A 1 181 ? -1.257 -4.623 -7.458 1.00 97.50 181 VAL A C 1
ATOM 1421 O O . VAL A 1 181 ? -0.759 -5.007 -8.521 1.00 97.50 181 VAL A O 1
ATOM 1424 N N . ILE A 1 182 ? -0.534 -4.390 -6.357 1.00 97.75 182 ILE A N 1
ATOM 1425 C CA . ILE A 1 182 ? 0.926 -4.546 -6.286 1.00 97.75 182 ILE A CA 1
ATOM 1426 C C . ILE A 1 182 ? 1.320 -5.982 -6.626 1.00 97.75 182 ILE A C 1
ATOM 1428 O O . ILE A 1 182 ? 2.110 -6.219 -7.543 1.00 97.75 182 ILE A O 1
ATOM 1432 N N . VAL A 1 183 ? 0.745 -6.950 -5.914 1.00 97.88 183 VAL A N 1
ATOM 1433 C CA . VAL A 1 183 ? 1.107 -8.364 -6.042 1.00 97.88 183 VAL A CA 1
ATOM 1434 C C . VAL A 1 183 ? 0.729 -8.891 -7.419 1.00 97.88 183 VAL A C 1
ATOM 1436 O O . VAL A 1 183 ? 1.556 -9.515 -8.077 1.00 97.88 183 VAL A O 1
ATOM 1439 N N . SER A 1 184 ? -0.480 -8.607 -7.906 1.00 97.00 184 SER A N 1
ATOM 1440 C CA . SER A 1 184 ? -0.919 -9.103 -9.214 1.00 97.00 184 SER A CA 1
ATOM 1441 C C . SER A 1 184 ? -0.117 -8.526 -10.378 1.00 97.00 184 SER A C 1
ATOM 1443 O O . SER A 1 184 ? 0.071 -9.229 -11.364 1.00 97.00 184 SER A O 1
ATOM 1445 N N . ASN A 1 185 ? 0.385 -7.291 -10.294 1.00 96.38 185 ASN A N 1
ATOM 1446 C CA . ASN A 1 185 ? 1.215 -6.727 -11.358 1.00 96.38 185 ASN A CA 1
ATOM 1447 C C . ASN A 1 185 ? 2.673 -7.171 -11.268 1.00 96.38 185 ASN A C 1
ATOM 1449 O O . ASN A 1 185 ? 3.278 -7.458 -12.300 1.00 96.38 185 ASN A O 1
ATOM 1453 N N . LEU A 1 186 ? 3.229 -7.283 -10.060 1.00 96.19 186 LEU A N 1
ATOM 1454 C CA . LEU A 1 186 ? 4.601 -7.749 -9.896 1.00 96.19 186 LEU A CA 1
ATOM 1455 C C . LEU A 1 186 ? 4.729 -9.255 -10.090 1.00 96.19 186 LEU A C 1
ATOM 1457 O O . LEU A 1 186 ? 5.800 -9.685 -10.478 1.00 96.19 186 LEU A O 1
ATOM 1461 N N . MET A 1 187 ? 3.698 -10.068 -9.868 1.00 95.12 187 MET A N 1
ATOM 1462 C CA . MET A 1 187 ? 3.795 -11.534 -9.954 1.00 95.12 187 MET A CA 1
ATOM 1463 C C . MET A 1 187 ? 3.276 -12.136 -11.270 1.00 95.12 187 MET A C 1
ATOM 1465 O O . MET A 1 187 ? 3.161 -13.358 -11.360 1.00 95.12 187 MET A O 1
ATOM 1469 N N . LYS A 1 188 ? 2.999 -11.299 -12.278 1.00 86.25 188 LYS A N 1
ATOM 1470 C CA . LYS A 1 188 ? 2.858 -11.728 -13.681 1.00 86.25 188 LYS A CA 1
ATOM 1471 C C . LYS A 1 188 ? 4.184 -12.287 -14.208 1.00 86.25 188 LYS A C 1
ATOM 1473 O O . LYS A 1 188 ? 4.103 -13.231 -15.022 1.00 86.25 188 LYS A O 1
#

Nearest PDB structures (foldseek):
  3zka-assembly2_B  TM=8.938E-01  e=4.712E-10  Streptococcus pneumoniae
  1xvl-assembly1_A  TM=9.044E-01  e=1.111E-09  Synechocystis sp. PCC 6803
  3ujp-assembly1_B-2  TM=8.993E-01  e=1.237E-09  Synechocystis sp. PCC 6803
  5z2j-assembly1_A  TM=8.629E-01  e=4.987E-09  Candidatus Liberibacter asiaticus str. psy62
  6ru4-assembly4_D  TM=8.171E-01  e=1.008E-06  Pseudomonas aeruginosa PAO1

Mean predicted aligned error: 6.46 Å

Secondary structure (DSSP, 8-state):
--------------S--S-GGGSHHHHHHHHHHHHHHHHHH-GGGHHHHHHHHHHHHHHHHHHHHHHHHHHH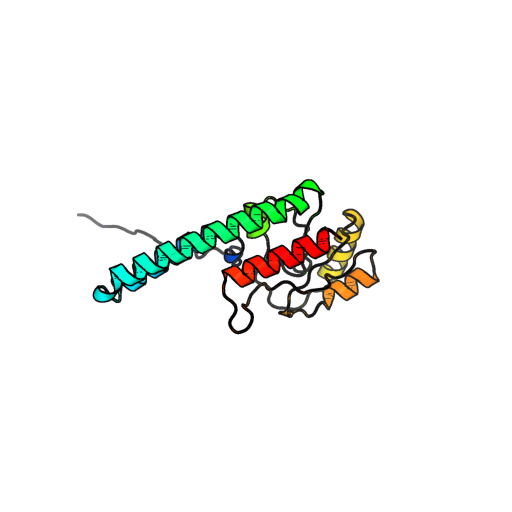HHHHTT-EEEESBS--HHHHHHHTPEEPPPSB--TT--SPPPHHHHHHHHHHHHHHT--EEE-BTTTTTHHHHHHHHTSS-EE-SSPBP-S-PPTT--HHHHHHHHHHHHHHHHT-